Protein AF-0000000084353224 (afdb_homodimer)

pLDDT: mean 75.8, std 24.62, range [36.62, 98.88]

Foldseek 3Di:
DVCVPPDDALVRLQPDDDDDDDVDDDPVVVNVVSVVVNVVRVVVVVVVVVVVVVVVVVVVVVVVVVVVVVPPPPPVCCPVVVVVVVVVVVCVVVVVVVVVVVD/DVCVPPDDALVRLQPDDDDDDPPDDDPVVVNVVSVVVNVVRVVVVVVVVVVVVVVVVVVVVVVVVVVVVVPPPPPVCCPVVVVVVVVVVVCVVVVVVVVVVVD

Radius of gyration: 31.07 Å; Cα contacts (8 Å, |Δi|>4): 154; chains: 2; bounding box: 78×85×49 Å

Secondary structure (DSSP, 8-state):
-GGGG----HHHHHT--PPEETTEEPHHHHHHHHHHHHHHHHHHHHHHHHHHHHHHHHHHHHHHHHHHHHHS-TTSHHHHHHHHHHHHHHHHHHHHHHHHHH-/-GGGG----HHHHHT--PPEETTEE-HHHHHHHHHHHHHHHHHHHHHHHHHHHHHHHHHHHHHHHHHHHHHS-TTSHHHHHHHHHHHHHHHHHHHHHHHHHH-

Nearest PDB structures (foldseek):
  4ug3-assembly1_A  TM=9.778E-01  e=3.970E-05  Bacillus subtilis subsp. subtilis str. 168
  4ug3-assembly1_A  TM=9.782E-01  e=2.328E-05  Bacillus subtilis subsp. subtilis str. 168

Structure (mmCIF, N/CA/C/O backbone):
data_AF-0000000084353224-model_v1
#
loop_
_entity.id
_entity.type
_entity.pdbx_description
1 polymer 'Cell cycle protein GpsB'
#
loop_
_atom_site.group_PDB
_atom_site.id
_atom_site.type_symbol
_atom_site.label_atom_id
_atom_site.label_alt_id
_atom_site.label_comp_id
_atom_site.label_asym_id
_atom_site.label_entity_id
_atom_site.label_seq_id
_atom_site.pdbx_PDB_ins_code
_atom_site.Cartn_x
_atom_site.Cartn_y
_atom_site.Cartn_z
_atom_site.occupancy
_atom_site.B_iso_or_equiv
_atom_site.auth_seq_id
_atom_site.auth_comp_id
_atom_site.auth_asym_id
_atom_site.auth_atom_id
_atom_site.pdbx_PDB_model_num
ATOM 1 N N . MET A 1 1 ? -3.146 2.584 14.078 1 52.59 1 MET A N 1
ATOM 2 C CA . MET A 1 1 ? -3.936 1.355 14.023 1 52.59 1 MET A CA 1
ATOM 3 C C . MET A 1 1 ? -4.094 0.874 12.578 1 52.59 1 MET A C 1
ATOM 5 O O . MET A 1 1 ? -4.316 -0.314 12.344 1 52.59 1 MET A O 1
ATOM 9 N N . SER A 1 2 ? -3.982 1.725 11.555 1 68.12 2 SER A N 1
ATOM 10 C CA . SER A 1 2 ? -4.551 1.37 10.258 1 68.12 2 SER A CA 1
ATOM 11 C C . SER A 1 2 ? -3.635 0.419 9.492 1 68.12 2 SER A C 1
ATOM 13 O O . SER A 1 2 ? -4.105 -0.534 8.867 1 68.12 2 SER A O 1
ATOM 15 N N . LEU A 1 3 ? -2.352 0.382 9.891 1 84.69 3 LEU A N 1
ATOM 16 C CA . LEU A 1 3 ? -1.486 -0.482 9.102 1 84.69 3 LEU A CA 1
ATOM 17 C C . LEU A 1 3 ? -1.407 -1.879 9.703 1 84.69 3 LEU A C 1
ATOM 19 O O . LEU A 1 3 ? -0.701 -2.746 9.188 1 84.69 3 LEU A O 1
ATOM 23 N N . ASP A 1 4 ? -2.162 -2.064 10.727 1 86.31 4 ASP A N 1
ATOM 24 C CA . ASP A 1 4 ? -2.17 -3.365 11.391 1 86.31 4 ASP A CA 1
ATOM 25 C C . ASP A 1 4 ? -2.879 -4.414 10.539 1 86.31 4 ASP A C 1
ATOM 27 O O . ASP A 1 4 ? -2.727 -5.613 10.766 1 86.31 4 ASP A O 1
ATOM 31 N N . ARG A 1 5 ? -3.529 -3.982 9.523 1 92.38 5 ARG A N 1
ATOM 32 C CA . ARG A 1 5 ? -4.324 -4.879 8.695 1 92.38 5 ARG A CA 1
ATOM 33 C C . ARG A 1 5 ? -3.482 -5.477 7.57 1 92.38 5 ARG A C 1
ATOM 35 O O . ARG A 1 5 ? -3.906 -6.426 6.91 1 92.38 5 ARG A O 1
ATOM 42 N N . ILE A 1 6 ? -2.256 -4.918 7.441 1 96.81 6 ILE A N 1
ATOM 43 C CA . ILE A 1 6 ? -1.375 -5.426 6.395 1 96.81 6 ILE A CA 1
ATOM 44 C C . ILE A 1 6 ? -0.786 -6.766 6.82 1 96.81 6 ILE A C 1
ATOM 46 O O . ILE A 1 6 ? -0.216 -6.887 7.91 1 96.81 6 ILE A O 1
ATOM 50 N N . GLN A 1 7 ? -0.83 -7.766 5.902 1 97.75 7 GLN A N 1
ATOM 51 C CA . GLN A 1 7 ? -0.5 -9.133 6.293 1 97.75 7 GLN A CA 1
ATOM 52 C C . GLN A 1 7 ? 0.888 -9.531 5.797 1 97.75 7 GLN A C 1
ATOM 54 O O . GLN A 1 7 ? 1.555 -10.367 6.406 1 97.75 7 GLN A O 1
ATOM 59 N N . LEU A 1 8 ? 1.373 -9.008 4.727 1 98.31 8 LEU A N 1
ATOM 60 C CA . LEU A 1 8 ? 2.611 -9.445 4.094 1 98.31 8 LEU A CA 1
ATOM 61 C C . LEU A 1 8 ? 3.592 -8.289 3.949 1 98.31 8 LEU A C 1
ATOM 63 O O . LEU A 1 8 ? 3.182 -7.133 3.842 1 98.31 8 LEU A O 1
ATOM 67 N N . THR A 1 9 ? 4.898 -8.617 3.971 1 97.62 9 THR A N 1
ATOM 68 C CA . THR A 1 9 ? 5.973 -7.715 3.561 1 97.62 9 THR A CA 1
ATOM 69 C C . THR A 1 9 ? 6.547 -8.141 2.213 1 97.62 9 THR A C 1
ATOM 71 O O . THR A 1 9 ? 6.25 -9.234 1.723 1 97.62 9 THR A O 1
ATOM 74 N N . GLY A 1 10 ? 7.266 -7.16 1.581 1 98.06 10 GLY A N 1
ATOM 75 C CA . GLY A 1 10 ? 7.984 -7.551 0.377 1 98.06 10 GLY A CA 1
ATOM 76 C C . GLY A 1 10 ? 8.812 -8.805 0.557 1 98.06 10 GLY A C 1
ATOM 77 O O . GLY A 1 10 ? 8.883 -9.641 -0.346 1 98.06 10 GLY A O 1
ATOM 78 N N . LYS A 1 11 ? 9.414 -8.945 1.707 1 98 11 LYS A N 1
ATOM 79 C CA . LYS A 1 11 ? 10.234 -10.117 2.018 1 98 11 LYS A CA 1
ATOM 80 C C . LYS A 1 11 ? 9.383 -11.383 2.07 1 98 11 LYS A C 1
ATOM 82 O O . LYS A 1 11 ? 9.789 -12.43 1.568 1 98 11 LYS A O 1
ATOM 87 N N . ASP A 1 12 ? 8.172 -11.312 2.734 1 98.44 12 ASP A N 1
ATOM 88 C CA . ASP A 1 12 ? 7.238 -12.438 2.785 1 98.44 12 ASP A CA 1
ATOM 89 C C . ASP A 1 12 ? 6.895 -12.93 1.38 1 98.44 12 ASP A C 1
ATOM 91 O O . ASP A 1 12 ? 6.859 -14.133 1.13 1 98.44 12 ASP A O 1
ATOM 95 N N . ILE A 1 13 ? 6.648 -11.953 0.47 1 98.81 13 ILE A N 1
ATOM 96 C CA . ILE A 1 13 ? 6.223 -12.281 -0.888 1 98.81 13 ILE A CA 1
ATOM 97 C C . ILE A 1 13 ? 7.379 -12.914 -1.655 1 98.81 13 ILE A C 1
ATOM 99 O O . ILE A 1 13 ? 7.195 -13.914 -2.352 1 98.81 13 ILE A O 1
ATOM 103 N N . LEU A 1 14 ? 8.594 -12.414 -1.456 1 98.12 14 LEU A N 1
ATOM 104 C CA . LEU A 1 14 ? 9.805 -12.906 -2.113 1 98.12 14 LEU A CA 1
ATOM 105 C C . LEU A 1 14 ? 10.109 -14.336 -1.688 1 98.12 14 LEU A C 1
ATOM 107 O O . LEU A 1 14 ? 10.547 -15.148 -2.506 1 98.12 14 LEU A O 1
ATOM 111 N N . GLU A 1 15 ? 9.812 -14.656 -0.478 1 98.25 15 GLU A N 1
ATOM 112 C CA . GLU A 1 15 ? 10.242 -15.93 0.103 1 98.25 15 GLU A CA 1
ATOM 113 C C . GLU A 1 15 ? 9.125 -16.969 0.042 1 98.25 15 GLU A C 1
ATOM 115 O O . GLU A 1 15 ? 9.305 -18.094 0.494 1 98.25 15 GLU A O 1
ATOM 120 N N . LYS A 1 16 ? 8.031 -16.578 -0.489 1 98.62 16 LYS A N 1
ATOM 121 C CA . LYS A 1 16 ? 6.918 -17.516 -0.582 1 98.62 16 LYS A CA 1
ATOM 122 C C . LYS A 1 16 ? 7.285 -18.703 -1.465 1 98.62 16 LYS A C 1
ATOM 124 O O . LYS A 1 16 ? 7.789 -18.531 -2.574 1 98.62 16 LYS A O 1
ATOM 129 N N . ASN A 1 17 ? 7.062 -19.906 -0.881 1 98.12 17 ASN A N 1
ATOM 130 C CA . ASN A 1 17 ? 7.262 -21.141 -1.62 1 98.12 17 ASN A CA 1
ATOM 131 C C . ASN A 1 17 ? 5.934 -21.828 -1.927 1 98.12 17 ASN A C 1
ATOM 133 O O . ASN A 1 17 ? 5.195 -22.203 -1.012 1 98.12 17 ASN A O 1
ATOM 137 N N . PHE A 1 18 ? 5.719 -22.047 -3.234 1 98.69 18 PHE A N 1
ATOM 138 C CA . PHE A 1 18 ? 4.488 -22.703 -3.65 1 98.69 18 PHE A CA 1
ATOM 139 C C . PHE A 1 18 ? 4.758 -24.172 -4.008 1 98.69 18 PHE A C 1
ATOM 141 O O . PHE A 1 18 ? 5.785 -24.484 -4.609 1 98.69 18 PHE A O 1
ATOM 148 N N . LYS A 1 19 ? 3.83 -25.047 -3.66 1 98.25 19 LYS A N 1
ATOM 149 C CA . LYS A 1 19 ? 3.879 -26.422 -4.141 1 98.25 19 LYS A CA 1
ATOM 150 C C . LYS A 1 19 ? 3.693 -26.484 -5.652 1 98.25 19 LYS A C 1
ATOM 152 O O . LYS A 1 19 ? 3.016 -25.625 -6.238 1 98.25 19 LYS A O 1
ATOM 157 N N . THR A 1 20 ? 4.336 -27.5 -6.219 1 98.06 20 THR A N 1
ATOM 158 C CA . THR A 1 20 ? 4.133 -27.703 -7.648 1 98.06 20 THR A CA 1
ATOM 159 C C . THR A 1 20 ? 2.947 -28.641 -7.891 1 98.06 20 THR A C 1
ATOM 161 O O . THR A 1 20 ? 2.539 -29.391 -6.992 1 98.06 20 THR A O 1
ATOM 164 N N . ALA A 1 21 ? 2.254 -28.453 -9.016 1 96.88 21 ALA A N 1
ATOM 165 C CA . ALA A 1 21 ? 1.108 -29.281 -9.391 1 96.88 21 ALA A CA 1
ATOM 166 C C . ALA A 1 21 ? 1.12 -29.594 -10.891 1 96.88 21 ALA A C 1
ATOM 168 O O . ALA A 1 21 ? 1.759 -28.875 -11.672 1 96.88 21 ALA A O 1
ATOM 169 N N . MET A 1 22 ? 0.364 -30.75 -11.25 1 94.38 22 MET A N 1
ATOM 170 C CA . MET A 1 22 ? 0.104 -31.016 -12.656 1 94.38 22 MET A CA 1
ATOM 171 C C . MET A 1 22 ? -0.785 -29.938 -13.266 1 94.38 22 MET A C 1
ATOM 173 O O . MET A 1 22 ? -1.815 -29.578 -12.695 1 94.38 22 MET A O 1
ATOM 177 N N . ARG A 1 23 ? -0.338 -29.188 -14.164 1 96.31 23 ARG A N 1
ATOM 178 C CA . ARG A 1 23 ? -1.053 -28.109 -14.836 1 96.31 23 ARG A CA 1
ATOM 179 C C . ARG A 1 23 ? -1.144 -26.875 -13.945 1 96.31 23 ARG A C 1
ATOM 181 O O . ARG A 1 23 ? -2.191 -26.234 -13.875 1 96.31 23 ARG A O 1
ATOM 188 N N . GLY A 1 24 ? -0.071 -26.578 -13.266 1 98.38 24 GLY A N 1
ATOM 189 C CA . GLY A 1 24 ? 0 -25.391 -12.438 1 98.38 24 GLY A CA 1
ATOM 190 C C . GLY A 1 24 ? 0.32 -24.125 -13.227 1 98.38 24 GLY A C 1
ATOM 191 O O . GLY A 1 24 ? 0.506 -24.188 -14.445 1 98.38 24 GLY A O 1
ATOM 192 N N . TYR A 1 25 ? 0.246 -23.062 -12.5 1 98.75 25 TYR A N 1
ATOM 193 C CA . TYR A 1 25 ? 0.593 -21.797 -13.141 1 98.75 25 TYR A CA 1
ATOM 194 C C . TYR A 1 25 ? 2.078 -21.734 -13.477 1 98.75 25 TYR A C 1
ATOM 196 O O . TYR A 1 25 ? 2.916 -22.172 -12.688 1 98.75 25 TYR A O 1
ATOM 204 N N . ASN A 1 26 ? 2.393 -21.266 -14.656 1 98.62 26 ASN A N 1
ATOM 205 C CA . ASN A 1 26 ? 3.783 -21.078 -15.047 1 98.62 26 ASN A CA 1
ATOM 206 C C . ASN A 1 26 ? 4.57 -20.312 -13.977 1 98.62 26 ASN A C 1
ATOM 208 O O . ASN A 1 26 ? 4.234 -19.188 -13.648 1 98.62 26 ASN A O 1
ATOM 212 N N . GLN A 1 27 ? 5.613 -20.922 -13.5 1 98.31 27 GLN A N 1
ATOM 213 C CA . GLN A 1 27 ? 6.359 -20.375 -12.367 1 98.31 27 GLN A CA 1
ATOM 214 C C . GLN A 1 27 ? 6.977 -19.016 -12.719 1 98.31 27 GLN A C 1
ATOM 216 O O . GLN A 1 27 ? 6.938 -18.094 -11.906 1 98.31 27 GLN A O 1
ATOM 221 N N . GLU A 1 28 ? 7.492 -18.938 -13.875 1 98.25 28 GLU A N 1
ATOM 222 C CA . GLU A 1 28 ? 8.141 -17.688 -14.281 1 98.25 28 GLU A CA 1
ATOM 223 C C . GLU A 1 28 ? 7.133 -16.547 -14.352 1 98.25 28 GLU A C 1
ATOM 225 O O . GLU A 1 28 ? 7.418 -15.438 -13.883 1 98.25 28 GLU A O 1
ATOM 230 N N . GLU A 1 29 ? 5.969 -16.828 -14.812 1 98.69 29 GLU A N 1
ATOM 231 C CA . GLU A 1 29 ? 4.938 -15.797 -14.922 1 98.69 29 GLU A CA 1
ATOM 232 C C . GLU A 1 29 ? 4.453 -15.352 -13.547 1 98.69 29 GLU A C 1
ATOM 234 O O . GLU A 1 29 ? 4.27 -14.156 -13.305 1 98.69 29 GLU A O 1
ATOM 239 N N . VAL A 1 30 ? 4.273 -16.281 -12.695 1 98.81 30 VAL A N 1
ATOM 240 C CA . VAL A 1 30 ? 3.822 -15.953 -11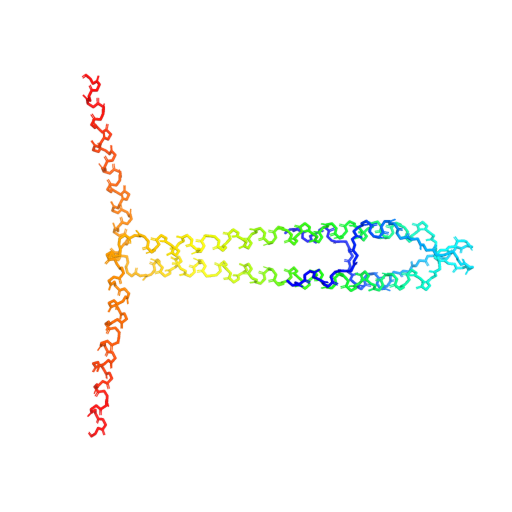.352 1 98.81 30 VAL A CA 1
ATOM 241 C C . VAL A 1 30 ? 4.891 -15.133 -10.633 1 98.81 30 VAL A C 1
ATOM 243 O O . VAL A 1 30 ? 4.594 -14.094 -10.039 1 98.81 30 VAL A O 1
ATOM 246 N N . ASP A 1 31 ? 6.156 -15.539 -10.758 1 98.56 31 ASP A N 1
ATOM 247 C CA . ASP A 1 31 ? 7.25 -14.852 -10.086 1 98.56 31 ASP A CA 1
ATOM 248 C C . ASP A 1 31 ? 7.402 -13.422 -10.602 1 98.56 31 ASP A C 1
ATOM 250 O O . ASP A 1 31 ? 7.613 -12.492 -9.82 1 98.56 31 ASP A O 1
ATOM 254 N N . GLU A 1 32 ? 7.262 -13.289 -11.883 1 98.69 32 GLU A N 1
ATOM 255 C CA . GLU A 1 32 ? 7.355 -11.953 -12.469 1 98.69 32 GLU A CA 1
ATOM 256 C C . GLU A 1 32 ? 6.227 -11.055 -11.969 1 98.69 32 GLU A C 1
ATOM 258 O O . GLU A 1 32 ? 6.441 -9.875 -11.695 1 98.69 32 GLU A O 1
ATOM 263 N N . PHE A 1 33 ? 5.055 -11.656 -11.898 1 98.88 33 PHE A N 1
ATOM 264 C CA . PHE A 1 33 ? 3.896 -10.914 -11.422 1 98.88 33 PHE A CA 1
ATOM 265 C C . PHE A 1 33 ? 4.07 -10.516 -9.961 1 98.88 33 PHE A C 1
ATOM 267 O O . PHE A 1 33 ? 3.762 -9.391 -9.57 1 98.88 33 PHE A O 1
ATOM 274 N N . LEU A 1 34 ? 4.645 -11.367 -9.141 1 98.81 34 LEU A N 1
ATOM 275 C CA . LEU A 1 34 ? 4.898 -11.102 -7.73 1 98.81 34 LEU A CA 1
ATOM 276 C C . LEU A 1 34 ? 5.965 -10.031 -7.566 1 98.81 34 LEU A C 1
ATOM 278 O O . LEU A 1 34 ? 5.914 -9.234 -6.621 1 98.81 34 LEU A O 1
ATOM 282 N N . ASP A 1 35 ? 6.891 -9.945 -8.484 1 98.75 35 ASP A N 1
ATOM 283 C CA . ASP A 1 35 ? 7.898 -8.891 -8.445 1 98.75 35 ASP A CA 1
ATOM 284 C C . ASP A 1 35 ? 7.254 -7.512 -8.57 1 98.75 35 ASP A C 1
ATOM 286 O O . ASP A 1 35 ? 7.66 -6.562 -7.898 1 98.75 35 ASP A O 1
ATOM 290 N N . VAL A 1 36 ? 6.301 -7.445 -9.414 1 98.75 36 VAL A N 1
ATOM 291 C CA . VAL A 1 36 ? 5.582 -6.188 -9.586 1 98.75 36 VAL A CA 1
ATOM 292 C C . VAL A 1 36 ? 4.844 -5.832 -8.297 1 98.75 36 VAL A C 1
ATOM 294 O O . VAL A 1 36 ? 4.84 -4.676 -7.875 1 98.75 36 VAL A O 1
ATOM 297 N N . ILE A 1 37 ? 4.281 -6.801 -7.727 1 98.81 37 ILE A N 1
ATOM 298 C CA . ILE A 1 37 ? 3.553 -6.621 -6.473 1 98.81 37 ILE A CA 1
ATOM 299 C C . ILE A 1 37 ? 4.504 -6.129 -5.387 1 98.81 37 ILE A C 1
ATOM 301 O O . ILE A 1 37 ? 4.168 -5.223 -4.621 1 98.81 37 ILE A O 1
ATOM 305 N N . ILE A 1 38 ? 5.684 -6.68 -5.293 1 98.81 38 ILE A N 1
ATOM 306 C CA . ILE A 1 38 ? 6.684 -6.258 -4.32 1 98.81 38 ILE A CA 1
ATOM 307 C C . ILE A 1 38 ? 7.023 -4.785 -4.535 1 98.81 38 ILE A C 1
ATOM 309 O O . ILE A 1 38 ? 7.137 -4.02 -3.574 1 98.81 38 ILE A O 1
ATOM 313 N N . GLN A 1 39 ? 7.172 -4.395 -5.766 1 98.38 39 GLN A N 1
ATOM 314 C CA . GLN A 1 39 ? 7.441 -2.996 -6.078 1 98.38 39 GLN A CA 1
ATOM 315 C C . GLN A 1 39 ? 6.297 -2.1 -5.617 1 98.38 39 GLN A C 1
ATOM 317 O O . GLN A 1 39 ? 6.531 -1.016 -5.078 1 98.38 39 GLN A O 1
ATOM 322 N N . ASP A 1 40 ? 5.129 -2.572 -5.852 1 98.5 40 ASP A N 1
ATOM 323 C CA . ASP A 1 40 ? 3.971 -1.801 -5.41 1 98.5 40 ASP A CA 1
ATOM 324 C C . ASP A 1 40 ? 3.941 -1.673 -3.889 1 98.5 40 ASP A C 1
ATOM 326 O O . ASP A 1 40 ? 3.625 -0.607 -3.355 1 98.5 40 ASP A O 1
ATOM 330 N N . TYR A 1 41 ? 4.246 -2.715 -3.182 1 98.12 41 TYR A N 1
ATOM 331 C CA . TYR A 1 41 ? 4.305 -2.662 -1.725 1 98.12 41 TYR A CA 1
ATOM 332 C C . TYR A 1 41 ? 5.289 -1.598 -1.256 1 98.12 41 TYR A C 1
ATOM 334 O O . TYR A 1 41 ? 4.992 -0.834 -0.333 1 98.12 41 TYR A O 1
ATOM 342 N N . GLU A 1 42 ? 6.398 -1.535 -1.89 1 97.12 42 GLU A N 1
ATOM 343 C CA . GLU A 1 42 ? 7.402 -0.529 -1.557 1 97.12 42 GLU A CA 1
ATOM 344 C C . GLU A 1 42 ? 6.879 0.88 -1.816 1 97.12 42 GLU A C 1
ATOM 346 O O . GLU A 1 42 ? 7.082 1.784 -1.004 1 97.12 42 GLU A O 1
ATOM 351 N N . ALA A 1 43 ? 6.254 1.005 -2.934 1 97.69 43 ALA A N 1
ATOM 352 C CA . ALA A 1 43 ? 5.691 2.301 -3.299 1 97.69 43 ALA A CA 1
ATOM 353 C C . ALA A 1 43 ? 4.633 2.742 -2.291 1 97.69 43 ALA A C 1
ATOM 355 O O . ALA A 1 43 ? 4.594 3.908 -1.894 1 97.69 43 ALA A O 1
ATOM 356 N N . TYR A 1 44 ? 3.775 1.807 -1.907 1 97.12 44 TYR A N 1
ATOM 357 C CA . TYR A 1 44 ? 2.766 2.107 -0.897 1 97.12 44 TYR A CA 1
ATOM 358 C C . TYR A 1 44 ? 3.416 2.551 0.408 1 97.12 44 TYR A C 1
ATOM 360 O O . TYR A 1 44 ? 2.998 3.541 1.013 1 97.12 44 TYR A O 1
ATOM 368 N N . GLN A 1 45 ? 4.43 1.848 0.849 1 96 45 GLN A N 1
ATOM 369 C CA . GLN A 1 45 ? 5.109 2.145 2.105 1 96 45 GLN A CA 1
ATOM 370 C C . GLN A 1 45 ? 5.762 3.521 2.066 1 96 45 GLN A C 1
ATOM 372 O O . GLN A 1 45 ? 5.684 4.281 3.033 1 96 45 GLN A O 1
ATOM 377 N N . GLN A 1 46 ? 6.348 3.805 0.971 1 96.38 46 GLN A N 1
ATOM 378 C CA . GLN A 1 46 ? 6.984 5.105 0.809 1 96.38 46 GLN A CA 1
ATOM 379 C C . GLN A 1 46 ? 5.957 6.234 0.872 1 96.38 46 GLN A C 1
ATOM 381 O O . GLN A 1 46 ? 6.191 7.262 1.508 1 96.38 46 GLN A O 1
ATOM 386 N N . GLU A 1 47 ? 4.844 5.988 0.198 1 96.5 47 GLU A N 1
ATOM 387 C CA . GLU A 1 47 ? 3.793 7 0.192 1 96.5 47 GLU A CA 1
ATOM 388 C C . GLU A 1 47 ? 3.213 7.203 1.589 1 96.5 47 GLU A C 1
ATOM 390 O O . GLU A 1 47 ? 2.967 8.336 2.008 1 96.5 47 GLU A O 1
ATOM 395 N N . ILE A 1 48 ? 3.01 6.145 2.266 1 96.31 48 ILE A N 1
ATOM 396 C CA . ILE A 1 48 ? 2.479 6.207 3.623 1 96.31 48 ILE A CA 1
ATOM 397 C C . ILE A 1 48 ? 3.455 6.961 4.523 1 96.31 48 ILE A C 1
ATOM 399 O O . ILE A 1 48 ? 3.049 7.828 5.301 1 96.31 48 ILE A O 1
ATOM 403 N N . GLU A 1 49 ? 4.746 6.645 4.363 1 96.06 49 GLU A N 1
ATOM 404 C CA . GLU A 1 49 ? 5.762 7.336 5.156 1 96.06 49 GLU A CA 1
ATOM 405 C C . GLU A 1 49 ? 5.793 8.828 4.836 1 96.06 49 GLU A C 1
ATOM 407 O O . GLU A 1 49 ? 5.906 9.656 5.738 1 96.06 49 GLU A O 1
ATOM 412 N N . ARG A 1 50 ? 5.727 9.164 3.629 1 96.75 50 ARG A N 1
ATOM 413 C CA . ARG A 1 50 ? 5.703 10.555 3.195 1 96.75 50 ARG A CA 1
ATOM 414 C C . ARG A 1 50 ? 4.527 11.305 3.814 1 96.75 50 ARG A C 1
ATOM 416 O O . ARG A 1 50 ? 4.703 12.391 4.367 1 96.75 50 ARG A O 1
ATOM 423 N N . LEU A 1 51 ? 3.35 10.742 3.764 1 95.81 51 LEU A N 1
ATOM 424 C CA . LEU A 1 51 ? 2.137 11.359 4.281 1 95.81 51 LEU A CA 1
ATOM 425 C C . LEU A 1 51 ? 2.199 11.5 5.797 1 95.81 51 LEU A C 1
ATOM 427 O O . LEU A 1 51 ? 1.738 12.492 6.355 1 95.81 51 LEU A O 1
ATOM 431 N N . ARG A 1 52 ? 2.789 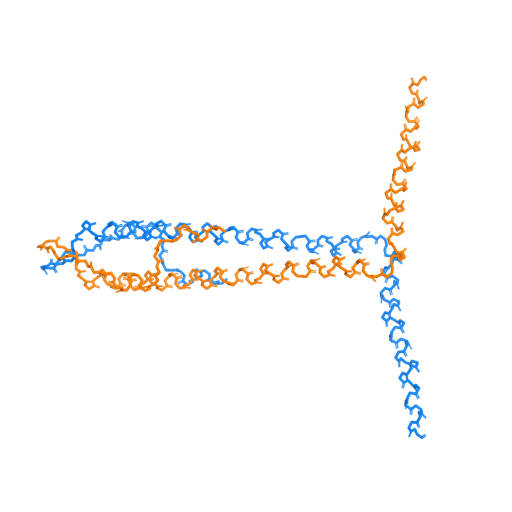10.508 6.461 1 96 52 ARG A N 1
ATOM 432 C CA . ARG A 1 52 ? 2.953 10.547 7.91 1 96 52 ARG A CA 1
ATOM 433 C C . ARG A 1 52 ? 3.896 11.672 8.32 1 96 52 ARG A C 1
ATOM 435 O O . ARG A 1 52 ? 3.629 12.398 9.281 1 96 52 ARG A O 1
ATOM 442 N N . GLN A 1 53 ? 4.98 11.82 7.602 1 96.44 53 GLN A N 1
ATOM 443 C CA . GLN A 1 53 ? 5.934 12.891 7.867 1 96.44 53 GLN A CA 1
ATOM 444 C C . GLN A 1 53 ? 5.289 14.258 7.664 1 96.44 53 GLN A C 1
ATOM 446 O O . GLN A 1 53 ? 5.492 15.172 8.469 1 96.44 53 GLN A O 1
ATOM 451 N N . GLU A 1 54 ? 4.566 14.359 6.617 1 95.06 54 GLU A N 1
ATOM 452 C CA . GLU A 1 54 ? 3.857 15.602 6.34 1 95.06 54 GLU A CA 1
ATOM 453 C C . GLU A 1 54 ? 2.85 15.922 7.438 1 95.06 54 GLU A C 1
ATOM 455 O O . GLU A 1 54 ? 2.742 17.078 7.875 1 95.06 54 GLU A O 1
ATOM 460 N N . ASN A 1 55 ? 2.111 14.914 7.84 1 94.44 55 ASN A N 1
ATOM 461 C CA . ASN A 1 55 ? 1.154 15.062 8.93 1 94.44 55 ASN A CA 1
ATOM 462 C C . ASN A 1 55 ? 1.837 15.516 10.219 1 94.44 55 ASN A C 1
ATOM 464 O O . ASN A 1 55 ? 1.332 16.406 10.914 1 94.44 55 ASN A O 1
ATOM 468 N N . ASP A 1 56 ? 2.967 14.914 10.477 1 94.12 56 ASP A N 1
ATOM 469 C CA . ASP A 1 56 ? 3.723 15.273 11.672 1 94.12 56 ASP A CA 1
ATOM 470 C C . ASP A 1 56 ? 4.215 16.719 11.602 1 94.12 56 ASP A C 1
ATOM 472 O O . ASP A 1 56 ? 4.164 17.453 12.586 1 94.12 56 ASP A O 1
ATOM 476 N N . ARG A 1 57 ? 4.703 17.094 10.492 1 93.44 57 ARG A N 1
ATOM 477 C CA . ARG A 1 57 ? 5.172 18.453 10.266 1 93.44 57 ARG A CA 1
ATOM 478 C C . ARG A 1 57 ? 4.047 19.469 10.469 1 93.44 57 ARG A C 1
ATOM 480 O O . ARG A 1 57 ? 4.23 20.469 11.156 1 93.44 57 ARG A O 1
ATOM 487 N N . LEU A 1 58 ? 2.881 19.188 10.008 1 90.38 58 LEU A N 1
ATOM 488 C CA . LEU A 1 58 ? 1.726 20.078 10.102 1 90.38 58 LEU A CA 1
ATOM 489 C C . LEU A 1 58 ? 1.234 20.188 11.539 1 90.38 58 LEU A C 1
ATOM 491 O O . LEU A 1 58 ? 0.825 21.25 11.984 1 90.38 58 LEU A O 1
ATOM 495 N N . LYS A 1 59 ? 1.3 19.125 12.211 1 90 59 LYS A N 1
ATOM 496 C CA . LYS A 1 59 ? 0.89 19.109 13.617 1 90 59 LYS A CA 1
ATOM 497 C C . LYS A 1 59 ? 1.829 19.953 14.477 1 90 59 LYS A C 1
ATOM 499 O O . LYS A 1 59 ? 1.382 20.672 15.367 1 90 59 LYS A O 1
ATOM 504 N N . ARG A 1 60 ? 3.098 19.906 14.188 1 88.12 60 ARG A N 1
ATOM 505 C CA . ARG A 1 60 ? 4.094 20.672 14.914 1 88.12 60 ARG A CA 1
ATOM 506 C C . ARG A 1 60 ? 3.943 22.172 14.633 1 88.12 60 ARG A C 1
ATOM 508 O O . ARG A 1 60 ? 4.105 23 15.531 1 88.12 60 ARG A O 1
ATOM 515 N N . GLN A 1 61 ? 3.637 22.5 13.531 1 81.56 61 GLN A N 1
ATOM 516 C CA . GLN A 1 61 ? 3.426 23.906 13.148 1 81.56 61 GLN A CA 1
ATOM 517 C C . GLN A 1 61 ? 2.199 24.484 13.844 1 81.56 61 GLN A C 1
ATOM 519 O O . GLN A 1 61 ? 2.215 25.641 14.273 1 81.56 61 GLN A O 1
ATOM 524 N N . SER A 1 62 ? 1.232 23.703 13.93 1 75.75 62 SER A N 1
ATOM 525 C CA . SER A 1 62 ? 0.008 24.141 14.594 1 75.75 62 SER A CA 1
ATOM 526 C C . SER A 1 62 ? 0.227 24.328 16.094 1 75.75 62 SER A C 1
ATOM 528 O O . SER A 1 62 ? -0.302 25.266 16.688 1 75.75 62 SER A O 1
ATOM 530 N N . ASP A 1 63 ? 1.044 23.453 16.609 1 74 63 ASP A N 1
ATOM 531 C CA . ASP A 1 63 ? 1.341 23.531 18.031 1 74 63 ASP A CA 1
ATOM 532 C C . ASP A 1 63 ? 2.213 24.734 18.344 1 74 63 ASP A C 1
ATOM 534 O O . ASP A 1 63 ? 2.031 25.391 19.391 1 74 63 ASP A O 1
ATOM 538 N N . GLN A 1 64 ? 3.164 25 17.516 1 66.81 64 GLN A N 1
ATOM 539 C CA . GLN A 1 64 ? 4.039 26.156 17.703 1 66.81 64 GLN A CA 1
ATOM 540 C C . GLN A 1 64 ? 3.254 27.469 17.609 1 66.81 64 GLN A C 1
ATOM 542 O O . GLN A 1 64 ? 3.516 28.406 18.359 1 66.81 64 GLN A O 1
ATOM 547 N N . THR A 1 65 ? 2.354 27.484 16.797 1 59.62 65 THR A N 1
ATOM 548 C CA . THR A 1 65 ? 1.519 28.672 16.703 1 59.62 65 THR A CA 1
ATOM 549 C C . THR A 1 65 ? 0.628 28.828 17.922 1 59.62 65 THR A C 1
ATOM 551 O O . THR A 1 65 ? 0.448 29.922 18.438 1 59.62 65 THR A O 1
ATOM 554 N N . ARG A 1 66 ? 0.296 27.719 18.375 1 58.53 66 ARG A N 1
ATOM 555 C CA . ARG A 1 66 ? -0.513 27.734 19.578 1 58.53 66 ARG A CA 1
ATOM 556 C C . ARG A 1 66 ? 0.322 28.141 20.797 1 58.53 66 ARG A C 1
ATOM 558 O O . ARG A 1 66 ? -0.147 28.891 21.656 1 58.53 66 ARG A O 1
ATOM 565 N N . THR A 1 67 ? 1.588 27.609 20.875 1 56.12 67 THR A N 1
ATOM 566 C CA . THR A 1 67 ? 2.455 27.953 21.984 1 56.12 67 THR A CA 1
ATOM 567 C C . THR A 1 67 ? 2.947 29.391 21.859 1 56.12 67 THR A C 1
ATOM 569 O O . THR A 1 67 ? 3.078 30.094 22.875 1 56.12 67 THR A O 1
ATOM 572 N N . ARG A 1 68 ? 3.322 29.844 20.656 1 54.34 68 ARG A N 1
ATOM 573 C CA . ARG A 1 68 ? 3.729 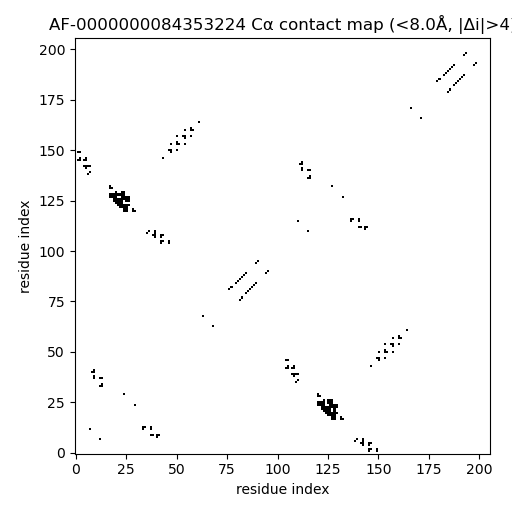31.234 20.469 1 54.34 68 ARG A CA 1
ATOM 574 C C . ARG A 1 68 ? 2.582 32.188 20.797 1 54.34 68 ARG A C 1
ATOM 576 O O . ARG A 1 68 ? 2.803 33.281 21.344 1 54.34 68 ARG A O 1
ATOM 583 N N . THR A 1 69 ? 1.538 31.719 20.375 1 50.28 69 THR A N 1
ATOM 584 C CA . THR A 1 69 ? 0.405 32.531 20.781 1 50.28 69 THR A CA 1
ATOM 585 C C . THR A 1 69 ? 0.194 32.469 22.281 1 50.28 69 THR A C 1
ATOM 587 O O . THR A 1 69 ? -0.259 33.438 22.891 1 50.28 69 THR A O 1
ATOM 590 N N . ALA A 1 70 ? 0.768 31.422 22.828 1 46.5 70 ALA A N 1
ATOM 591 C CA . ALA A 1 70 ? 0.619 31.312 24.281 1 46.5 70 ALA A CA 1
ATOM 592 C C . ALA A 1 70 ? 1.728 32.062 25.016 1 46.5 70 ALA A C 1
ATOM 594 O O . ALA A 1 70 ? 1.519 32.594 26.109 1 46.5 70 ALA A O 1
ATOM 595 N N . THR A 1 71 ? 3.004 32.125 24.562 1 44.97 71 THR A N 1
ATOM 596 C CA . THR A 1 71 ? 4.094 32.812 25.234 1 44.97 71 THR A CA 1
ATOM 597 C C . THR A 1 71 ? 4.184 34.25 24.781 1 44.97 71 THR A C 1
ATOM 599 O O . THR A 1 71 ? 5.109 34.969 25.156 1 44.97 71 THR A O 1
ATOM 602 N N . ALA A 1 72 ? 3.604 34.75 23.688 1 43.16 72 ALA A N 1
ATOM 603 C CA . ALA A 1 72 ? 3.508 36.188 23.578 1 43.16 72 ALA A CA 1
ATOM 604 C C . ALA A 1 72 ? 2.969 36.812 24.859 1 43.16 72 ALA A C 1
ATOM 606 O O . ALA A 1 72 ? 2.062 36.281 25.484 1 43.16 72 ALA A O 1
ATOM 607 N N . PRO A 1 73 ? 3.768 37.531 25.625 1 39.12 73 PRO A N 1
ATOM 608 C CA . PRO A 1 73 ? 3.109 38.156 26.781 1 39.12 73 PRO A CA 1
ATOM 609 C C . PRO A 1 73 ? 1.64 38.469 26.531 1 39.12 73 PRO A C 1
ATOM 611 O O . PRO A 1 73 ? 1.283 38.906 25.438 1 39.12 73 PRO A O 1
ATOM 614 N N . SER A 1 74 ? 0.738 37.719 27.016 1 39.84 74 SER A N 1
ATOM 615 C CA . SER A 1 74 ? -0.713 37.875 26.969 1 39.84 74 SER A CA 1
ATOM 616 C C . SER A 1 74 ? -1.13 39.344 27 1 39.84 74 SER A C 1
ATOM 618 O O . SER A 1 74 ? -1.377 39.906 28.078 1 39.84 74 SER A O 1
ATOM 620 N N . ASN A 1 75 ? -0.334 40.156 26.594 1 36.72 75 ASN A N 1
ATOM 621 C CA . ASN A 1 75 ? -1.161 41.375 26.656 1 36.72 75 ASN A CA 1
ATOM 622 C C . ASN A 1 75 ? -2.482 41.156 25.922 1 36.72 75 ASN A C 1
ATOM 624 O O . ASN A 1 75 ? -3.445 41.906 26.156 1 36.72 75 ASN A O 1
ATOM 628 N N . HIS A 1 76 ? -2.434 40.438 24.828 1 39.03 76 HIS A N 1
ATOM 629 C CA . HIS A 1 76 ? -3.695 40.219 24.125 1 39.03 76 HIS A CA 1
ATOM 630 C C . HIS A 1 76 ? -4.426 39 24.656 1 39.03 76 HIS A C 1
ATOM 632 O O . HIS A 1 76 ? -5.441 38.562 24.078 1 39.03 76 HIS A O 1
ATOM 638 N N . GLN A 1 77 ? -3.932 38.094 25.438 1 40.41 77 GLN A N 1
ATOM 639 C CA . GLN A 1 77 ? -4.82 37.188 26.141 1 40.41 77 GLN A CA 1
ATOM 640 C C . GLN A 1 77 ? -6.062 37.906 26.656 1 40.41 77 GLN A C 1
ATOM 642 O O . GLN A 1 77 ? -7.023 37.25 27.094 1 40.41 77 GLN A O 1
ATOM 647 N N . VAL A 1 78 ? -5.914 39.188 26.953 1 41.44 78 VAL A N 1
ATOM 648 C CA . VAL A 1 78 ? -6.887 40.188 27.359 1 41.44 78 VAL A CA 1
ATOM 649 C C . VAL A 1 78 ? -8.023 40.25 26.344 1 41.44 78 VAL A C 1
ATOM 651 O O . VAL A 1 78 ? -9.188 40.438 26.703 1 41.44 78 VAL A O 1
ATOM 654 N N . ASN A 1 79 ? -7.625 40.094 25.078 1 43.66 79 ASN A N 1
ATOM 655 C CA . ASN A 1 79 ? -8.719 40.438 24.188 1 43.66 79 ASN A CA 1
ATOM 656 C C . ASN A 1 79 ? -9.695 39.281 24.016 1 43.66 79 ASN A C 1
ATOM 658 O O . ASN A 1 79 ? -10.906 39.5 23.969 1 43.66 79 ASN A O 1
ATOM 662 N N . TYR A 1 80 ? -9.18 38.156 23.797 1 45.34 80 TYR A N 1
ATOM 663 C CA . TYR A 1 80 ? -10.18 37.125 23.547 1 45.34 80 TYR A CA 1
ATOM 664 C C . TYR A 1 80 ? -10.906 36.75 24.828 1 45.34 80 TYR A C 1
ATOM 666 O O . TYR A 1 80 ? -12.117 36.531 24.828 1 45.34 80 TYR A O 1
ATOM 674 N N . ASP A 1 81 ? -10.281 36.562 25.938 1 43.12 81 ASP A N 1
ATOM 675 C CA . ASP A 1 81 ? -10.961 36.406 27.219 1 43.12 81 ASP A CA 1
ATOM 676 C C . ASP A 1 81 ? -11.781 37.625 27.562 1 43.12 81 ASP A C 1
ATOM 678 O O . ASP A 1 81 ? -12.875 37.531 28.125 1 43.12 81 ASP A O 1
ATOM 682 N N . ILE A 1 82 ? -11.258 38.75 27.188 1 44.75 82 ILE A N 1
ATOM 683 C CA . ILE A 1 82 ? -12.016 39.969 27.312 1 44.75 82 ILE A CA 1
ATOM 684 C C . ILE A 1 82 ? -13.188 39.969 26.328 1 44.75 82 ILE A C 1
ATOM 686 O O . ILE A 1 82 ? -14.305 40.344 26.672 1 44.75 82 ILE A O 1
ATOM 690 N N . LEU A 1 83 ? -12.898 39.438 25.172 1 47.78 83 LEU A N 1
ATOM 691 C CA . LEU A 1 83 ? -13.992 39.344 24.219 1 47.78 83 LEU A CA 1
ATOM 692 C C . LEU A 1 83 ? -15.008 38.281 24.641 1 47.78 83 LEU A C 1
ATOM 694 O O . LEU A 1 83 ? -16.219 38.5 24.531 1 47.78 83 LEU A O 1
ATOM 698 N N . LYS A 1 84 ? -14.547 37.188 25.062 1 49 84 LYS A N 1
ATOM 699 C CA . LYS A 1 84 ? -15.484 36.219 25.609 1 49 84 LYS A CA 1
ATOM 700 C C . LYS A 1 84 ? -16.156 36.719 26.875 1 49 84 LYS A C 1
ATOM 702 O O . LYS A 1 84 ? -17.344 36.531 27.094 1 49 84 LYS A O 1
ATOM 707 N N . ARG A 1 85 ? -15.297 37.406 27.641 1 45.84 85 ARG A N 1
ATOM 708 C CA . ARG A 1 85 ? -15.883 38.062 28.797 1 45.84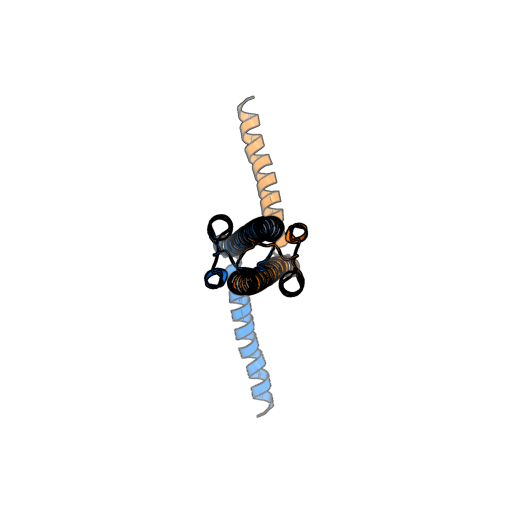 85 ARG A CA 1
ATOM 709 C C . ARG A 1 85 ? -16.781 39.219 28.359 1 45.84 85 ARG A C 1
ATOM 711 O O . ARG A 1 85 ? -17.875 39.406 28.922 1 45.84 85 ARG A O 1
ATOM 718 N N . VAL A 1 86 ? -16.406 39.844 27.344 1 45.25 86 VAL A N 1
ATOM 719 C CA . VAL A 1 86 ? -17.266 40.906 26.797 1 45.25 86 VAL A CA 1
ATOM 720 C C . VAL A 1 86 ? -18.484 40.281 26.125 1 45.25 86 VAL A C 1
ATOM 722 O O . VAL A 1 86 ? -19.609 40.781 26.281 1 45.25 86 VAL A O 1
ATOM 725 N N . SER A 1 87 ? -18.188 39.156 25.453 1 48.44 87 SER A N 1
ATOM 726 C CA . SER A 1 87 ? -19.312 38.469 24.812 1 48.44 87 SER A CA 1
ATOM 727 C C . SER A 1 87 ? -20.266 37.906 25.859 1 48.44 87 SER A C 1
ATOM 729 O O . SER A 1 87 ? -21.484 37.969 25.688 1 48.44 87 SER A O 1
ATOM 731 N N . ASN A 1 88 ? -19.656 37.312 26.859 1 46.56 88 ASN A N 1
ATOM 732 C CA . ASN A 1 88 ? -20.5 36.844 27.938 1 46.56 88 ASN A CA 1
ATOM 733 C C . ASN A 1 88 ? -21.203 38 28.656 1 46.56 88 ASN A C 1
ATOM 735 O O . ASN A 1 88 ? -22.375 37.875 29.047 1 46.56 88 ASN A O 1
ATOM 739 N N . LEU A 1 89 ? -20.438 39.094 28.781 1 44.09 89 LEU A N 1
ATOM 740 C CA . LEU A 1 89 ? -21 40.281 29.391 1 44.09 89 LEU A CA 1
ATOM 741 C C . LEU A 1 89 ? -22.031 40.938 28.469 1 44.09 89 LEU A C 1
ATOM 743 O O . LEU A 1 89 ? -23.062 41.438 28.922 1 44.09 89 LEU A O 1
ATOM 747 N N . GLU A 1 90 ? -21.703 40.781 27.172 1 46.31 90 GLU A N 1
ATOM 748 C CA . GLU A 1 90 ? -22.688 41.312 26.219 1 46.31 90 GLU A CA 1
ATOM 749 C C . GLU A 1 90 ? -23.953 40.438 26.234 1 46.31 90 GLU A C 1
ATOM 751 O O . GLU A 1 90 ? -25.062 40.969 26.125 1 46.31 90 GLU A O 1
ATOM 756 N N . LYS A 1 91 ? -23.844 39.188 26.266 1 49.66 91 LYS A N 1
ATOM 757 C CA . LYS A 1 91 ? -25 38.312 26.375 1 49.66 91 LYS A CA 1
ATOM 758 C C . LYS A 1 91 ? -25.781 38.594 27.656 1 49.66 91 LYS A C 1
ATOM 760 O O . LYS A 1 91 ? -27.016 38.531 27.656 1 49.66 91 LYS A O 1
ATOM 765 N N . ALA A 1 92 ? -24.953 38.75 28.625 1 44.44 92 ALA A N 1
ATOM 766 C CA . ALA A 1 92 ? -25.609 39.094 29.891 1 44.44 92 ALA A CA 1
ATOM 767 C C . ALA A 1 92 ? -26.391 40.406 29.766 1 44.44 92 ALA A C 1
ATOM 769 O O . ALA A 1 92 ? -27.5 40.531 30.312 1 44.44 92 ALA A O 1
ATOM 770 N N . VAL A 1 93 ? -25.844 41.25 29 1 44.53 93 VAL A N 1
ATOM 771 C CA . VAL A 1 93 ? -26.469 42.562 28.844 1 44.53 93 VAL A CA 1
ATOM 772 C C . VAL A 1 93 ? -27.625 42.438 27.859 1 44.53 93 VAL A C 1
ATOM 774 O O . VAL A 1 93 ? -28.703 42.969 28.109 1 44.53 93 VAL A O 1
ATOM 777 N N . PHE A 1 94 ? -27.281 41.812 26.719 1 47.84 94 PHE A N 1
ATOM 778 C CA . PHE A 1 94 ? -28.359 41.781 25.734 1 47.84 94 PHE A CA 1
ATOM 779 C C . PHE A 1 94 ? -29.359 40.688 26.094 1 47.84 94 PHE A C 1
ATOM 781 O O . PHE A 1 94 ? -30.531 40.781 25.719 1 47.84 94 PHE A O 1
ATOM 788 N N . GLY A 1 95 ? -28.734 39.562 26.594 1 46.94 95 GLY A N 1
ATOM 789 C CA . GLY A 1 95 ? -29.703 38.594 27.062 1 46.94 95 GLY A CA 1
ATOM 790 C C . GLY A 1 95 ? -30.719 39.156 28.047 1 46.94 95 GLY A C 1
ATOM 791 O O . GLY A 1 95 ? -31.859 38.719 28.094 1 46.94 95 GLY A O 1
ATOM 792 N N . LYS A 1 96 ? -30.172 39.906 28.844 1 47.12 96 LYS A N 1
ATOM 793 C CA . LYS A 1 96 ? -31.141 40.5 29.781 1 47.12 96 LYS A CA 1
ATOM 794 C C . LYS A 1 96 ? -32.125 41.406 29.047 1 47.12 96 LYS A C 1
ATOM 796 O O . LYS A 1 96 ? -33.25 41.594 29.5 1 47.12 96 LYS A O 1
ATOM 801 N N . LYS A 1 97 ? -31.625 41.906 28 1 44.78 97 LYS A N 1
ATOM 802 C CA . LYS A 1 97 ? -32.562 42.844 27.406 1 44.78 97 LYS A CA 1
ATOM 803 C C . LYS A 1 97 ? -33.812 42.156 26.875 1 44.78 97 LYS A C 1
ATOM 805 O O . LYS A 1 97 ? -34.906 42.688 26.969 1 44.78 97 LYS A O 1
ATOM 810 N N . PHE A 1 98 ? -33.531 41 26.234 1 45.69 98 PHE A N 1
ATOM 811 C CA . PHE A 1 98 ? -34.781 40.469 25.656 1 45.69 98 PHE A CA 1
ATOM 812 C C . PHE A 1 98 ? -35.625 39.844 26.75 1 45.69 98 PHE A C 1
ATOM 814 O O . PHE A 1 98 ? -36.812 39.531 26.516 1 45.69 98 PHE A O 1
ATOM 821 N N . ALA A 1 99 ? -34.938 39.406 27.734 1 45.44 99 ALA A N 1
ATOM 822 C CA . ALA A 1 99 ? -35.812 38.812 28.719 1 45.44 99 ALA A CA 1
ATOM 823 C C . ALA A 1 99 ? -36.75 39.875 29.328 1 45.4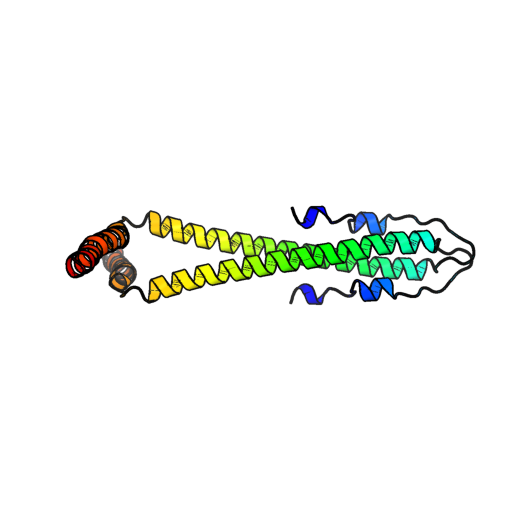4 99 ALA A C 1
ATOM 825 O O . ALA A 1 99 ? -37.844 39.531 29.828 1 45.44 99 ALA A O 1
ATOM 826 N N . ASP A 1 100 ? -36.094 41.031 29.422 1 44.25 100 ASP A N 1
ATOM 827 C CA . ASP A 1 100 ? -37 41.969 30.062 1 44.25 100 ASP A CA 1
ATOM 828 C C . ASP A 1 100 ? -38.156 42.375 29.141 1 44.25 100 ASP A C 1
ATOM 830 O O . ASP A 1 100 ? -39.094 43.031 29.562 1 44.25 100 ASP A O 1
ATOM 834 N N . ALA A 1 101 ? -37.906 42.188 27.797 1 45.75 101 ALA A N 1
ATOM 835 C CA . ALA A 1 101 ? -39.031 42.688 26.984 1 45.75 101 ALA A CA 1
ATOM 836 C C . ALA A 1 101 ? -40.25 41.75 27.094 1 45.75 101 ALA A C 1
ATOM 838 O O . ALA A 1 101 ? -41.375 42.188 26.844 1 45.75 101 ALA A O 1
ATOM 839 N N . ASP A 1 102 ? -40 40.469 27.234 1 42.03 102 ASP A N 1
ATOM 840 C CA . ASP A 1 102 ? -41.188 39.656 27.203 1 42.03 102 ASP A CA 1
ATOM 841 C C . ASP A 1 102 ? -41.875 39.625 28.578 1 42.03 102 ASP A C 1
ATOM 843 O O . ASP A 1 102 ? -42.938 39.031 28.734 1 42.03 102 ASP A O 1
ATOM 847 N N . SER A 1 103 ? -41.344 40.219 29.531 1 36.72 103 SER A N 1
ATOM 848 C CA . SER A 1 103 ? -42.375 40.281 30.562 1 36.72 103 SER A CA 1
ATOM 849 C C . SER A 1 103 ? -43.344 41.438 30.312 1 36.72 103 SER A C 1
ATOM 851 O O . SER A 1 103 ? -42.938 42.5 29.812 1 36.72 103 SER A O 1
ATOM 853 N N . MET B 1 1 ? 1.979 13.086 -6.605 1 52.06 1 MET B N 1
ATOM 854 C CA . MET B 1 1 ? 2.781 12.367 -7.59 1 52.06 1 MET B CA 1
ATOM 855 C C . MET B 1 1 ? 3.141 10.977 -7.078 1 52.06 1 MET B C 1
ATOM 857 O O . MET B 1 1 ? 3.611 10.133 -7.844 1 52.06 1 MET B O 1
ATOM 861 N N . SER B 1 2 ? 3.055 10.68 -5.781 1 67.69 2 SER B N 1
ATOM 862 C CA . SER B 1 2 ? 3.771 9.531 -5.23 1 67.69 2 SER B CA 1
ATOM 863 C C . SER B 1 2 ? 3.045 8.227 -5.531 1 67.69 2 SER B C 1
ATOM 865 O O . SER B 1 2 ? 3.682 7.207 -5.812 1 67.69 2 SER B O 1
ATOM 867 N N . LEU B 1 3 ? 1.743 8.344 -5.895 1 84.88 3 LEU B N 1
ATOM 868 C CA . LEU B 1 3 ? 1.052 7.078 -6.113 1 84.88 3 LEU B CA 1
ATOM 869 C C . LEU B 1 3 ? 1.109 6.676 -7.582 1 84.88 3 LEU B C 1
ATOM 871 O O . LEU B 1 3 ? 0.548 5.648 -7.973 1 84.88 3 LEU B O 1
ATOM 875 N N . ASP B 1 4 ? 1.812 7.457 -8.32 1 86.5 4 ASP B N 1
ATOM 876 C CA . ASP B 1 4 ? 1.941 7.176 -9.75 1 86.5 4 ASP B CA 1
ATOM 877 C C . ASP B 1 4 ? 2.814 5.945 -9.984 1 86.5 4 ASP B C 1
ATOM 879 O O . ASP B 1 4 ? 2.811 5.379 -11.086 1 86.5 4 ASP B O 1
ATOM 883 N N . ARG B 1 5 ? 3.461 5.508 -8.984 1 92.31 5 ARG B N 1
ATOM 884 C CA . ARG B 1 5 ? 4.402 4.398 -9.117 1 92.31 5 ARG B CA 1
ATOM 885 C C . ARG B 1 5 ? 3.699 3.059 -8.938 1 92.31 5 ARG B C 1
ATOM 887 O O . ARG B 1 5 ? 4.266 2.006 -9.234 1 92.31 5 ARG B O 1
ATOM 894 N N . ILE B 1 6 ? 2.422 3.156 -8.492 1 96.81 6 ILE B N 1
ATOM 895 C CA . ILE B 1 6 ? 1.665 1.926 -8.289 1 96.81 6 ILE B CA 1
ATOM 896 C C . ILE B 1 6 ? 1.219 1.366 -9.641 1 96.81 6 ILE B C 1
ATOM 898 O O . ILE B 1 6 ? 0.609 2.076 -10.445 1 96.81 6 ILE B O 1
ATOM 902 N N . GLN B 1 7 ? 1.437 0.03 -9.844 1 97.75 7 GLN B N 1
ATOM 903 C CA . GLN B 1 7 ? 1.246 -0.54 -11.172 1 97.75 7 GLN B CA 1
ATOM 904 C C . GLN B 1 7 ? -0.056 -1.333 -11.25 1 97.75 7 GLN B C 1
ATOM 906 O O . GLN B 1 7 ? -0.655 -1.45 -12.32 1 97.75 7 GLN B O 1
ATOM 911 N N . LEU B 1 8 ? -0.527 -1.903 -10.203 1 98.25 8 LEU B N 1
ATOM 912 C CA . LEU B 1 8 ? -1.665 -2.816 -10.227 1 98.25 8 LEU B CA 1
ATOM 913 C C . LEU B 1 8 ? -2.766 -2.336 -9.289 1 98.25 8 LEU B C 1
ATOM 915 O O . LEU B 1 8 ? -2.49 -1.661 -8.297 1 98.25 8 LEU B O 1
ATOM 919 N N . THR B 1 9 ? -4.02 -2.666 -9.633 1 97.62 9 THR B N 1
ATOM 920 C CA . THR B 1 9 ? -5.164 -2.564 -8.734 1 97.62 9 THR B CA 1
ATOM 921 C C . THR B 1 9 ? -5.609 -3.945 -8.266 1 97.62 9 THR B C 1
ATOM 923 O O . THR B 1 9 ? -5.16 -4.961 -8.797 1 97.62 9 THR B O 1
ATOM 926 N N . GLY B 1 10 ? -6.406 -3.922 -7.148 1 98.06 10 GLY B N 1
ATOM 927 C CA . GLY B 1 10 ? -7 -5.188 -6.746 1 98.06 10 GLY B CA 1
ATOM 928 C C . GLY B 1 10 ? -7.684 -5.914 -7.887 1 98.06 10 GLY B C 1
ATOM 929 O O . GLY B 1 10 ? -7.602 -7.141 -7.984 1 98.06 10 GLY B O 1
ATOM 930 N N . LYS B 1 11 ? -8.336 -5.176 -8.734 1 98.06 11 LYS B N 1
ATOM 931 C CA . LYS B 1 11 ? -9.023 -5.746 -9.883 1 98.06 11 LYS B CA 1
ATOM 932 C C . LYS B 1 11 ? -8.039 -6.375 -10.859 1 98.06 11 LYS B C 1
ATOM 934 O O . LYS B 1 11 ? -8.289 -7.457 -11.398 1 98.06 11 LYS B O 1
ATOM 939 N N . ASP B 1 12 ? -6.883 -5.68 -11.164 1 98.44 12 ASP B N 1
ATOM 940 C CA . ASP B 1 12 ? -5.832 -6.219 -12.023 1 98.44 12 ASP B CA 1
ATOM 941 C C . ASP B 1 12 ? -5.348 -7.574 -11.516 1 98.44 12 ASP B C 1
ATOM 943 O O . ASP B 1 12 ? -5.152 -8.5 -12.305 1 98.44 12 ASP B O 1
ATOM 947 N N . ILE B 1 13 ? -5.16 -7.664 -10.172 1 98.81 13 ILE B N 1
ATOM 948 C CA . ILE B 1 13 ? -4.621 -8.867 -9.562 1 98.81 13 ILE B CA 1
ATOM 949 C C . ILE B 1 13 ? -5.648 -10 -9.648 1 98.81 13 ILE B C 1
ATOM 951 O O . ILE B 1 13 ? -5.305 -11.133 -9.984 1 98.81 13 ILE B O 1
ATOM 955 N N . LEU B 1 14 ? -6.914 -9.688 -9.453 1 98.12 14 LEU B N 1
ATOM 956 C CA . LEU B 1 14 ? -8.016 -10.641 -9.5 1 98.12 14 LEU B CA 1
ATOM 957 C C . LEU B 1 14 ? -8.18 -11.227 -10.898 1 98.12 14 LEU B C 1
ATOM 959 O O . LEU B 1 14 ? -8.461 -12.422 -11.047 1 98.12 14 LEU B O 1
ATOM 963 N N . GLU B 1 15 ? -7.926 -10.445 -11.883 1 98.25 15 GLU B N 1
ATOM 964 C CA . GLU B 1 15 ? -8.234 -10.82 -13.266 1 98.25 15 GLU B CA 1
ATOM 965 C C . GLU B 1 15 ? -7 -11.367 -13.977 1 98.25 15 GLU B C 1
ATOM 967 O O . GLU B 1 15 ? -7.066 -11.727 -15.156 1 98.25 15 GLU B O 1
ATOM 972 N N . LYS B 1 16 ? -5.922 -11.422 -13.266 1 98.56 16 LYS B N 1
ATOM 973 C CA . LYS B 1 16 ? -4.703 -11.938 -13.891 1 98.56 16 LYS B CA 1
ATOM 974 C C . LYS B 1 16 ? -4.871 -13.398 -14.289 1 98.56 16 LYS B C 1
ATOM 976 O O . LYS B 1 16 ? -5.328 -14.219 -13.492 1 98.56 16 LYS B O 1
ATOM 981 N N . ASN B 1 17 ? -4.527 -13.625 -15.578 1 98.19 17 ASN B N 1
ATOM 982 C CA . ASN B 1 17 ? -4.531 -14.984 -16.094 1 98.19 17 ASN B CA 1
ATOM 983 C C . ASN B 1 17 ? -3.117 -15.484 -16.375 1 98.19 17 ASN B C 1
ATOM 985 O O . ASN B 1 17 ? -2.4 -14.898 -17.188 1 98.19 17 ASN B O 1
ATOM 989 N N . PHE B 1 18 ? -2.777 -16.625 -15.719 1 98.69 18 PHE B N 1
ATOM 990 C CA . PHE B 1 18 ? -1.456 -17.203 -15.922 1 98.69 18 PHE B CA 1
ATOM 991 C C . PHE B 1 18 ? -1.529 -18.406 -16.859 1 98.69 18 PHE B C 1
ATOM 993 O O . PHE B 1 18 ? -2.473 -19.188 -16.781 1 98.69 18 PHE B O 1
ATOM 1000 N N . LYS B 1 19 ? -0.522 -18.547 -17.719 1 98.31 19 LYS B N 1
ATOM 1001 C CA . LYS B 1 19 ? -0.379 -19.781 -18.5 1 98.31 19 LYS B CA 1
ATOM 1002 C C . LYS B 1 19 ? -0.109 -20.984 -17.594 1 98.31 19 LYS B C 1
ATOM 1004 O O . LYS B 1 19 ? 0.474 -20.828 -16.516 1 98.31 19 LYS B O 1
ATOM 1009 N N . THR B 1 20 ? -0.553 -22.109 -18.062 1 98.06 20 THR B N 1
ATOM 1010 C CA . THR B 1 20 ? -0.265 -23.328 -17.328 1 98.06 20 THR B CA 1
ATOM 1011 C C . THR B 1 20 ? 1.028 -23.984 -17.812 1 98.06 20 THR B C 1
ATOM 1013 O O . THR B 1 20 ? 1.49 -23.688 -18.922 1 98.06 20 THR B O 1
ATOM 1016 N N . ALA B 1 21 ? 1.695 -24.719 -16.875 1 97.19 21 ALA B N 1
ATOM 1017 C CA . ALA B 1 21 ? 2.928 -25.438 -17.188 1 97.19 21 ALA B CA 1
ATOM 1018 C C . ALA B 1 21 ? 2.936 -26.812 -16.531 1 97.19 21 ALA B C 1
ATOM 1020 O O . ALA B 1 21 ? 2.189 -27.062 -15.578 1 97.19 21 ALA B O 1
ATOM 1021 N N . MET B 1 22 ? 3.686 -27.859 -17 1 95.94 22 MET B N 1
ATOM 1022 C CA . MET B 1 22 ? 3.771 -29.219 -16.484 1 95.94 22 MET B CA 1
ATOM 1023 C C . MET B 1 22 ? 4.223 -29.203 -15.023 1 95.94 22 MET B C 1
ATOM 1025 O O . MET B 1 22 ? 3.67 -29.938 -14.195 1 95.94 22 MET B O 1
ATOM 1029 N N . ARG B 1 23 ? 5.184 -28.391 -14.625 1 96 23 ARG B N 1
ATOM 1030 C CA . ARG B 1 23 ? 5.664 -28.266 -13.25 1 96 23 ARG B CA 1
ATOM 1031 C C . ARG B 1 23 ? 5.504 -26.844 -12.75 1 96 23 ARG B C 1
ATOM 1033 O O . ARG B 1 23 ? 6.434 -26.281 -12.172 1 96 23 ARG B O 1
ATOM 1040 N N . GLY B 1 24 ? 4.125 -26.453 -12.797 1 98.38 24 GLY B N 1
ATOM 1041 C CA . GLY B 1 24 ? 3.848 -25.094 -12.359 1 98.38 24 GLY B CA 1
ATOM 1042 C C . GLY B 1 24 ? 3.434 -25.016 -10.898 1 98.38 24 GLY B C 1
ATOM 1043 O O . GLY B 1 24 ? 3.338 -26.031 -10.219 1 98.38 24 GLY B O 1
ATOM 1044 N N . TYR B 1 25 ? 3.289 -23.812 -10.469 1 98.75 25 TYR B N 1
ATOM 1045 C CA . TYR B 1 25 ? 2.836 -23.594 -9.094 1 98.75 25 TYR B CA 1
ATOM 1046 C C . TYR B 1 25 ? 1.379 -24 -8.93 1 98.75 25 TYR B C 1
ATOM 1048 O O . TYR B 1 25 ? 0.551 -23.75 -9.805 1 98.75 25 TYR B O 1
ATOM 1056 N N . ASN B 1 26 ? 1.08 -24.672 -7.863 1 98.62 26 ASN B N 1
ATOM 1057 C CA . ASN B 1 26 ? -0.299 -25.016 -7.547 1 98.62 26 ASN B CA 1
ATOM 1058 C C . ASN B 1 26 ? -1.229 -23.812 -7.664 1 98.62 26 ASN B C 1
ATOM 1060 O O . ASN B 1 26 ? -1.054 -22.828 -6.961 1 98.62 26 ASN B O 1
ATOM 1064 N N . GLN B 1 27 ? -2.209 -23.938 -8.477 1 98.31 27 GLN B N 1
ATOM 1065 C CA . GLN B 1 27 ? -3.082 -22.812 -8.797 1 98.31 27 GLN B CA 1
ATOM 1066 C C . GLN B 1 27 ? -3.838 -22.328 -7.562 1 98.31 27 GLN B C 1
ATOM 1068 O O . GLN B 1 27 ? -3.955 -21.125 -7.332 1 98.31 27 GLN B O 1
ATOM 1073 N N . GLU B 1 28 ? -4.305 -23.25 -6.812 1 98.25 28 GLU B N 1
ATOM 1074 C CA . GLU B 1 28 ? -5.07 -22.891 -5.625 1 98.25 28 GLU B CA 1
ATOM 1075 C C . GLU B 1 28 ? -4.215 -22.125 -4.625 1 98.25 28 GLU B C 1
ATOM 1077 O O . GLU B 1 28 ? -4.656 -21.109 -4.062 1 98.25 28 GLU B O 1
ATOM 1082 N N . GLU B 1 29 ? -3.004 -22.516 -4.484 1 98.69 29 GLU B N 1
ATOM 1083 C CA . GLU B 1 29 ? -2.098 -21.859 -3.551 1 98.69 29 GLU B CA 1
ATOM 1084 C C . GLU B 1 29 ? -1.753 -20.453 -4.02 1 98.69 29 GLU B C 1
ATOM 1086 O O . GLU B 1 29 ? -1.73 -19.516 -3.221 1 98.69 29 GLU B O 1
ATOM 1091 N N . VAL B 1 30 ? -1.513 -20.312 -5.262 1 98.81 30 VAL B N 1
ATOM 1092 C CA . VAL B 1 30 ? -1.186 -19.016 -5.816 1 98.81 30 VAL B CA 1
ATOM 1093 C C . VAL B 1 30 ? -2.387 -18.078 -5.68 1 98.81 30 VAL B C 1
ATOM 1095 O O . VAL B 1 30 ? -2.25 -16.938 -5.219 1 98.81 30 VAL B O 1
ATOM 1098 N N . ASP B 1 31 ? -3.584 -18.578 -5.992 1 98.56 31 ASP B N 1
ATOM 1099 C CA . ASP B 1 31 ? -4.793 -17.75 -5.934 1 98.56 31 ASP B CA 1
ATOM 1100 C C . ASP B 1 31 ? -5.082 -17.312 -4.5 1 98.56 31 ASP B C 1
ATOM 1102 O O . ASP B 1 31 ? -5.445 -16.156 -4.266 1 98.56 31 ASP B O 1
ATOM 1106 N N . GLU B 1 32 ? -4.883 -18.219 -3.602 1 98.62 32 GLU B N 1
ATOM 1107 C CA . GLU B 1 32 ? -5.102 -17.875 -2.201 1 98.62 32 GLU B CA 1
ATOM 1108 C C . GLU B 1 32 ? -4.121 -16.797 -1.737 1 98.62 32 GLU B C 1
ATOM 1110 O O . GLU B 1 32 ? -4.492 -15.891 -0.991 1 98.62 32 GLU B O 1
ATOM 1115 N N . PHE B 1 33 ? -2.895 -16.969 -2.172 1 98.81 33 PHE B N 1
ATOM 1116 C CA . PHE B 1 33 ? -1.862 -16 -1.82 1 98.81 33 PHE B CA 1
ATOM 1117 C C . PHE B 1 33 ? -2.172 -14.633 -2.426 1 98.81 33 PHE B C 1
ATOM 1119 O O . PHE B 1 33 ? -2.023 -13.609 -1.76 1 98.81 33 PHE B O 1
ATOM 1126 N N . LEU B 1 34 ? -2.678 -14.594 -3.623 1 98.81 34 LEU B N 1
ATOM 1127 C CA . LEU B 1 34 ? -3.043 -13.352 -4.305 1 98.81 34 LEU B CA 1
ATOM 1128 C C . LEU B 1 34 ? -4.242 -12.695 -3.633 1 98.81 34 LEU B C 1
ATOM 1130 O O . LEU B 1 34 ? -4.34 -11.469 -3.598 1 98.81 34 LEU B O 1
ATOM 1134 N N . ASP B 1 35 ? -5.117 -13.477 -3.053 1 98.75 35 ASP B N 1
ATOM 1135 C CA . ASP B 1 35 ? -6.246 -12.922 -2.309 1 98.75 35 ASP B CA 1
ATOM 1136 C C . ASP B 1 35 ? -5.762 -12.102 -1.114 1 98.75 35 ASP B C 1
ATOM 1138 O O . ASP B 1 35 ? -6.32 -11.039 -0.815 1 98.75 35 ASP B O 1
ATOM 1142 N N . VAL B 1 36 ? -4.781 -12.594 -0.483 1 98.75 36 VAL B N 1
ATOM 1143 C CA . VAL B 1 36 ? -4.207 -11.875 0.649 1 98.75 36 VAL B CA 1
ATOM 1144 C C . VAL B 1 36 ? -3.594 -10.562 0.171 1 98.75 36 VAL B C 1
ATOM 1146 O O . VAL B 1 36 ? -3.754 -9.523 0.815 1 98.75 36 VAL B O 1
ATOM 1149 N N . ILE B 1 37 ? -2.955 -10.641 -0.912 1 98.81 37 ILE B N 1
ATOM 1150 C CA . ILE B 1 37 ? -2.326 -9.469 -1.503 1 98.81 37 ILE B CA 1
ATOM 1151 C C . ILE B 1 37 ? -3.391 -8.43 -1.849 1 98.81 37 ILE B C 1
ATOM 1153 O O . ILE B 1 37 ? -3.209 -7.234 -1.595 1 98.81 37 IL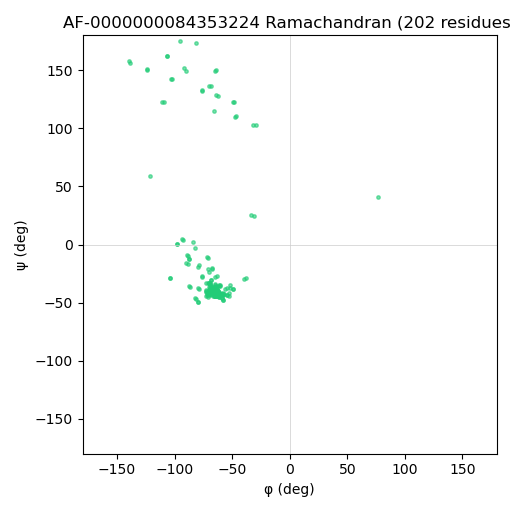E B O 1
ATOM 1157 N N . ILE B 1 38 ? -4.504 -8.828 -2.404 1 98.81 38 ILE B N 1
ATOM 1158 C CA . ILE B 1 38 ? -5.602 -7.926 -2.738 1 98.81 38 ILE B CA 1
ATOM 1159 C C . ILE B 1 38 ? -6.102 -7.234 -1.474 1 98.81 38 ILE B C 1
ATOM 1161 O O . ILE B 1 38 ? -6.359 -6.027 -1.48 1 98.81 38 ILE B O 1
ATOM 1165 N N . GLN B 1 39 ? -6.219 -7.98 -0.42 1 98.38 39 GLN B N 1
ATOM 1166 C CA . GLN B 1 39 ? -6.633 -7.398 0.853 1 98.38 39 GLN B CA 1
ATOM 1167 C C . GLN B 1 39 ? -5.633 -6.352 1.331 1 98.38 39 GLN B C 1
ATOM 1169 O O . GLN B 1 39 ? -6.023 -5.293 1.831 1 98.38 39 GLN B O 1
ATOM 1174 N N . ASP B 1 40 ? -4.402 -6.688 1.18 1 98.5 40 ASP B N 1
ATOM 1175 C CA . ASP B 1 40 ? -3.369 -5.73 1.574 1 98.5 40 ASP B CA 1
ATOM 1176 C C . ASP B 1 40 ? -3.445 -4.461 0.73 1 98.5 40 ASP B C 1
ATOM 1178 O O . ASP B 1 40 ? -3.291 -3.354 1.25 1 98.5 40 ASP B O 1
ATOM 1182 N N . TYR B 1 41 ? -3.676 -4.578 -0.542 1 98.19 41 TYR B N 1
ATOM 1183 C CA . TYR B 1 41 ? -3.822 -3.416 -1.409 1 98.19 41 TYR B CA 1
ATOM 1184 C C . TYR B 1 41 ? -4.949 -2.512 -0.924 1 98.19 41 TYR B C 1
ATOM 1186 O O . TYR B 1 41 ? -4.801 -1.288 -0.888 1 98.19 41 TYR B O 1
ATOM 1194 N N . GLU B 1 42 ? -6.02 -3.094 -0.553 1 97.12 42 GLU B N 1
ATOM 1195 C CA . GLU B 1 42 ? -7.152 -2.336 -0.03 1 97.12 42 GLU B CA 1
ATOM 1196 C C . GLU B 1 42 ? -6.781 -1.613 1.263 1 97.12 42 GLU B C 1
ATOM 1198 O O . GLU B 1 42 ? -7.137 -0.447 1.451 1 97.12 42 GLU B O 1
ATOM 1203 N N . ALA B 1 43 ? -6.109 -2.348 2.09 1 97.75 43 ALA B N 1
ATOM 1204 C CA . ALA B 1 43 ? -5.684 -1.771 3.363 1 97.75 43 ALA B CA 1
ATOM 1205 C C . ALA B 1 43 ? -4.742 -0.589 3.143 1 97.75 43 ALA B C 1
ATOM 1207 O O . ALA B 1 43 ? -4.863 0.442 3.807 1 97.75 43 ALA B O 1
ATOM 1208 N N . TYR B 1 44 ? -3.811 -0.765 2.227 1 97.12 44 TYR B N 1
ATOM 1209 C CA . TYR B 1 44 ? -2.904 0.327 1.891 1 97.12 44 TYR B CA 1
ATOM 1210 C C . TYR B 1 44 ? -3.676 1.543 1.39 1 97.12 44 TYR B C 1
ATOM 1212 O O . TYR B 1 44 ? -3.414 2.67 1.814 1 97.12 44 TYR B O 1
ATOM 1220 N N . GLN B 1 45 ? -4.617 1.344 0.515 1 96.06 45 GLN B N 1
ATOM 1221 C CA . GLN B 1 45 ? -5.395 2.428 -0.074 1 96.06 45 GLN B CA 1
ATOM 1222 C C . GLN B 1 45 ? -6.207 3.164 0.99 1 96.06 45 GLN B C 1
ATOM 1224 O O . GLN B 1 45 ? -6.27 4.395 0.989 1 96.06 45 GLN B O 1
ATOM 1229 N N . GLN B 1 46 ? -6.762 2.408 1.851 1 96.44 46 GLN B N 1
ATOM 1230 C CA . GLN B 1 46 ? -7.535 3.004 2.932 1 96.44 46 GLN B CA 1
ATOM 1231 C C . GLN B 1 46 ? -6.656 3.863 3.834 1 96.44 46 GLN B C 1
ATOM 1233 O O . GLN B 1 46 ? -7.047 4.965 4.227 1 96.44 46 GLN B O 1
ATOM 1238 N N . GLU B 1 47 ? -5.484 3.316 4.125 1 96.56 47 GLU B N 1
ATOM 1239 C CA . GLU B 1 47 ? -4.566 4.055 4.984 1 96.56 47 GLU B CA 1
ATOM 1240 C C . GLU B 1 47 ? -4.094 5.34 4.305 1 96.56 47 GLU B C 1
ATOM 1242 O O . GLU B 1 47 ? -4.008 6.391 4.945 1 96.56 47 GLU B O 1
ATOM 1247 N N . ILE B 1 48 ? -3.799 5.242 3.07 1 96.31 48 ILE B N 1
ATOM 1248 C CA . ILE B 1 48 ? -3.355 6.406 2.307 1 96.31 48 ILE B CA 1
ATOM 1249 C C . ILE B 1 48 ? -4.465 7.457 2.275 1 96.31 48 ILE B C 1
ATOM 1251 O O . ILE B 1 48 ? -4.207 8.641 2.496 1 96.31 48 ILE B O 1
ATOM 1255 N N . GLU B 1 49 ? -5.695 6.988 2.064 1 96.06 49 GLU B N 1
ATOM 1256 C CA . GLU B 1 49 ? -6.828 7.906 2.051 1 96.06 49 GLU B CA 1
ATOM 1257 C C . GLU B 1 49 ? -7.016 8.57 3.412 1 96.06 49 GLU B C 1
ATOM 1259 O O . GLU B 1 49 ? -7.277 9.773 3.492 1 96.06 49 GLU B O 1
ATOM 1264 N N . ARG B 1 50 ? -6.922 7.844 4.434 1 96.75 50 ARG B N 1
ATOM 1265 C CA . ARG B 1 50 ? -7.043 8.359 5.793 1 96.75 50 ARG B CA 1
ATOM 1266 C C . ARG B 1 50 ? -5.996 9.445 6.059 1 96.75 50 ARG B C 1
ATOM 1268 O O . ARG B 1 50 ? -6.328 10.523 6.555 1 96.75 50 ARG B O 1
ATOM 1275 N N . LEU B 1 51 ? -4.762 9.195 5.715 1 95.88 51 LEU B N 1
ATOM 1276 C CA . LEU B 1 51 ? -3.66 10.125 5.945 1 95.88 51 LEU B CA 1
ATOM 1277 C C . LEU B 1 51 ? -3.826 11.383 5.105 1 95.88 51 LEU B C 1
ATOM 1279 O O . LEU B 1 51 ? -3.518 12.484 5.562 1 95.88 51 LEU B O 1
ATOM 1283 N N . ARG B 1 52 ? -4.332 11.227 3.881 1 96.06 52 ARG B N 1
ATOM 1284 C CA . ARG B 1 52 ? -4.582 12.367 3.006 1 96.06 52 ARG B CA 1
ATOM 1285 C C . ARG B 1 52 ? -5.676 13.266 3.578 1 96.06 52 ARG B C 1
ATOM 1287 O O . ARG B 1 52 ? -5.551 14.492 3.557 1 96.06 52 ARG B O 1
ATOM 1294 N N . GLN B 1 53 ? -6.723 12.656 4.086 1 96.44 53 GLN B N 1
ATOM 1295 C CA . GLN B 1 53 ? -7.809 13.414 4.707 1 96.44 53 GLN B CA 1
ATOM 1296 C C . GLN B 1 53 ? -7.312 14.172 5.938 1 96.44 53 GLN B C 1
ATOM 1298 O O . GLN B 1 53 ? -7.668 15.336 6.141 1 96.44 53 GLN B O 1
ATOM 1303 N N . GLU B 1 54 ? -6.555 13.508 6.703 1 95.06 54 GLU B N 1
ATOM 1304 C CA . GLU B 1 54 ? -5.977 14.133 7.887 1 95.06 54 GLU B CA 1
ATOM 1305 C C . GLU B 1 54 ? -5.078 15.305 7.504 1 95.06 54 GLU B C 1
ATOM 1307 O O . GLU B 1 54 ? -5.129 16.375 8.133 1 95.06 54 GLU B O 1
ATOM 1312 N N . ASN B 1 55 ? -4.246 15.086 6.512 1 94.38 55 ASN B N 1
ATOM 1313 C CA . ASN B 1 55 ? -3.379 16.141 5.992 1 94.38 55 ASN B CA 1
ATOM 1314 C C . ASN B 1 55 ? -4.184 17.344 5.512 1 94.38 55 ASN B C 1
ATOM 1316 O O . ASN B 1 55 ? -3.822 18.484 5.793 1 94.38 55 ASN B O 1
ATOM 1320 N N . ASP B 1 56 ? -5.25 17.047 4.828 1 94.06 56 ASP B N 1
ATOM 1321 C CA . ASP B 1 56 ? -6.113 18.109 4.324 1 94.06 56 ASP B CA 1
ATOM 1322 C C . ASP B 1 56 ? -6.762 18.891 5.473 1 94.06 56 ASP B C 1
ATOM 1324 O O . ASP B 1 56 ? -6.848 20.109 5.434 1 94.06 56 ASP B O 1
ATOM 1328 N N . ARG B 1 57 ? -7.223 18.203 6.426 1 93.5 57 ARG B N 1
ATOM 1329 C CA . ARG B 1 57 ? -7.828 18.797 7.609 1 93.5 57 ARG B CA 1
ATOM 1330 C C . ARG B 1 57 ? -6.836 19.719 8.328 1 93.5 57 ARG B C 1
ATOM 1332 O O . ARG B 1 57 ? -7.172 20.844 8.68 1 93.5 57 ARG B O 1
ATOM 1339 N N . LEU B 1 58 ? -5.625 19.312 8.469 1 90.44 58 LEU B N 1
ATOM 1340 C CA . LEU B 1 58 ? -4.586 20.062 9.156 1 90.44 58 LEU B CA 1
ATOM 1341 C C . LEU B 1 58 ? -4.199 21.312 8.367 1 90.44 58 LEU B C 1
ATOM 1343 O O . LEU B 1 58 ? -3.939 22.359 8.953 1 90.44 58 LEU B O 1
ATOM 1347 N N . LYS B 1 59 ? -4.172 21.188 7.129 1 90 59 LYS B N 1
ATOM 1348 C CA . LYS B 1 59 ? -3.846 22.312 6.262 1 90 59 LYS B CA 1
ATOM 1349 C C . LYS B 1 59 ? -4.926 23.391 6.336 1 90 59 LYS B C 1
ATOM 1351 O O . LYS B 1 59 ? -4.617 24.578 6.363 1 90 59 LYS B O 1
ATOM 1356 N N . ARG B 1 60 ? -6.156 22.984 6.418 1 88.06 60 ARG B N 1
ATOM 1357 C CA . ARG B 1 60 ? -7.273 23.922 6.52 1 88.06 60 ARG B CA 1
ATOM 1358 C C . ARG B 1 60 ? -7.273 24.641 7.867 1 88.06 60 ARG B C 1
ATOM 1360 O O . ARG B 1 60 ? -7.578 25.828 7.945 1 88.06 60 ARG B O 1
ATOM 1367 N N . GLN B 1 61 ? -6.941 24 8.828 1 81.69 61 GLN B N 1
ATOM 1368 C CA . GLN B 1 61 ? -6.859 24.578 10.164 1 81.69 61 GLN B CA 1
ATOM 1369 C C . GLN B 1 61 ? -5.75 25.625 10.25 1 81.69 61 GLN B C 1
ATOM 1371 O O . GLN B 1 61 ? -5.922 26.672 10.883 1 81.69 61 GLN B O 1
ATOM 1376 N N . SER B 1 62 ? -4.711 25.328 9.633 1 75.81 62 SER B N 1
ATOM 1377 C CA . SER B 1 6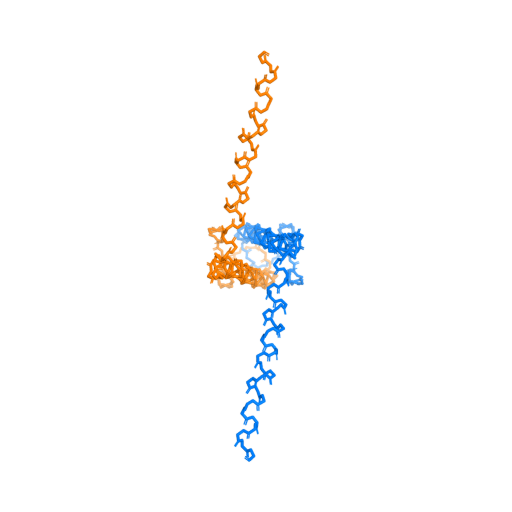2 ? -3.586 26.266 9.617 1 75.81 62 SER B CA 1
ATOM 1378 C C . SER B 1 62 ? -3.918 27.516 8.82 1 75.81 62 SER B C 1
ATOM 1380 O O . SER B 1 62 ? -3.529 28.625 9.211 1 75.81 62 SER B O 1
ATOM 1382 N N . ASP B 1 63 ? -4.652 27.297 7.781 1 74.25 63 ASP B N 1
ATOM 1383 C CA . ASP B 1 63 ? -5.043 28.422 6.934 1 74.25 63 ASP B CA 1
ATOM 1384 C C . ASP B 1 63 ? -6.066 29.312 7.641 1 74.25 63 ASP B C 1
ATOM 1386 O O . ASP B 1 63 ? -6.02 30.531 7.516 1 74.25 63 ASP B O 1
ATOM 1390 N N . GLN B 1 64 ? -6.984 28.719 8.32 1 67.19 64 GLN B N 1
ATOM 1391 C CA . GLN B 1 64 ? -7.992 29.453 9.07 1 67.19 64 GLN B CA 1
ATOM 1392 C C . GLN B 1 64 ? -7.355 30.281 10.188 1 67.19 64 GLN B C 1
ATOM 1394 O O . GLN B 1 64 ? -7.77 31.406 10.445 1 67.19 64 GLN B O 1
ATOM 1399 N N . THR B 1 65 ? -6.434 29.766 10.758 1 59.56 65 THR B N 1
ATOM 1400 C CA . THR B 1 65 ? -5.734 30.516 11.797 1 59.56 65 THR B CA 1
ATOM 1401 C C . THR B 1 65 ? -4.941 31.672 11.188 1 59.56 65 THR B C 1
ATOM 1403 O O . THR B 1 65 ? -4.922 32.781 11.742 1 59.56 65 THR B O 1
ATOM 1406 N N . ARG B 1 66 ? -4.504 31.391 10.086 1 58.94 66 ARG B N 1
ATOM 1407 C CA . ARG B 1 66 ? -3.777 32.438 9.383 1 58.94 66 ARG B CA 1
ATOM 1408 C C . ARG B 1 66 ? -4.727 33.531 8.906 1 58.94 66 ARG B C 1
ATOM 1410 O O . ARG B 1 66 ? -4.398 34.719 8.977 1 58.94 66 ARG B O 1
ATOM 1417 N N . THR B 1 67 ? -5.926 33.125 8.359 1 56.56 67 THR B N 1
ATOM 1418 C CA . THR B 1 67 ? -6.891 34.094 7.891 1 56.56 67 THR B CA 1
ATOM 1419 C C . THR B 1 67 ? -7.527 34.844 9.07 1 56.56 67 THR B C 1
ATOM 1421 O O . THR B 1 67 ? -7.793 36.031 8.984 1 56.56 67 THR B O 1
ATOM 1424 N N . ARG B 1 68 ? -7.871 34.125 10.156 1 54.41 68 ARG B N 1
ATOM 1425 C CA . ARG B 1 68 ? -8.414 34.781 11.336 1 54.41 68 ARG B CA 1
ATOM 1426 C C . ARG B 1 68 ? -7.398 35.75 11.93 1 54.41 68 ARG B C 1
ATOM 1428 O O . ARG B 1 68 ? -7.77 36.812 12.43 1 54.41 68 ARG B O 1
ATOM 1435 N N . THR B 1 69 ? -6.285 35.25 11.883 1 50.41 69 THR B N 1
ATOM 1436 C CA . THR B 1 69 ? -5.273 36.188 12.344 1 50.41 69 THR B CA 1
ATOM 1437 C C . THR B 1 69 ? -5.141 37.344 11.375 1 50.41 69 THR B C 1
ATOM 1439 O O . THR B 1 69 ? -4.832 38.469 11.781 1 50.41 69 THR B O 1
ATOM 1442 N N . ALA B 1 70 ? -5.602 37.062 10.18 1 46.5 70 ALA B N 1
ATOM 1443 C CA . ALA B 1 70 ? -5.52 38.156 9.195 1 46.5 70 ALA B CA 1
ATOM 1444 C C . ALA B 1 70 ? -6.746 39.062 9.273 1 46.5 70 ALA B C 1
ATOM 1446 O O . ALA B 1 70 ? -6.656 40.25 9.008 1 46.5 70 ALA B O 1
ATOM 1447 N N . THR B 1 71 ? -7.992 38.562 9.523 1 45.12 71 THR B N 1
ATOM 1448 C CA . THR B 1 71 ? -9.188 39.406 9.594 1 45.12 71 THR B CA 1
ATOM 1449 C C . THR B 1 71 ? -9.406 39.938 11.008 1 45.12 71 THR B C 1
ATOM 1451 O O . THR B 1 71 ? -10.422 40.562 11.289 1 45.12 71 THR B O 1
ATOM 1454 N N . ALA B 1 72 ? -8.836 39.438 12.094 1 43.25 72 ALA B N 1
ATOM 1455 C CA . ALA B 1 72 ? -8.883 40.25 13.305 1 43.25 72 ALA B CA 1
ATOM 1456 C C . ALA B 1 72 ? -8.484 41.688 13.016 1 43.25 72 ALA B C 1
ATOM 1458 O O . ALA B 1 72 ? -7.559 41.938 12.234 1 43.25 72 ALA B O 1
ATOM 1459 N N . PRO B 1 73 ? -9.391 42.625 13.086 1 39.12 73 PRO B N 1
ATOM 1460 C CA . PRO B 1 73 ? -8.867 43.969 12.859 1 39.12 73 PRO B CA 1
ATOM 1461 C C . PRO B 1 73 ? -7.422 44.125 13.344 1 39.12 73 PRO B C 1
ATOM 1463 O O . PRO B 1 73 ? -7.062 43.625 14.406 1 39.12 73 PRO B O 1
ATOM 1466 N N . SER B 1 74 ? -6.477 44.125 12.523 1 39.88 74 SER B N 1
ATOM 1467 C CA . SER B 1 74 ? -5.047 44.375 12.727 1 39.88 74 SER B CA 1
ATOM 1468 C C . SER B 1 74 ? -4.801 45.344 13.859 1 39.88 74 SER B C 1
ATOM 1470 O O . SER B 1 74 ? -4.68 46.562 13.617 1 39.88 74 SER B O 1
ATOM 1472 N N . ASN B 1 75 ? -5.66 45.438 14.711 1 36.62 75 ASN B N 1
ATOM 1473 C CA . ASN B 1 75 ? -4.977 46.312 15.664 1 36.62 75 ASN B CA 1
ATOM 1474 C C . ASN B 1 75 ? -3.602 45.781 16.031 1 36.62 75 ASN B C 1
ATOM 1476 O O . ASN B 1 75 ? -2.762 46.5 16.562 1 36.62 75 ASN B O 1
ATOM 1480 N N . HIS B 1 76 ? -3.5 44.469 16.094 1 39.28 76 HIS B N 1
ATOM 1481 C CA . HIS B 1 76 ? -2.188 43.906 16.438 1 39.28 76 HIS B CA 1
ATOM 1482 C C . HIS B 1 76 ? -1.339 43.719 15.18 1 39.28 76 HIS B C 1
ATOM 1484 O O . HIS B 1 76 ? -0.252 43.125 15.25 1 39.28 76 HIS B O 1
ATOM 1490 N N . GLN B 1 77 ? -1.758 43.781 13.953 1 40.5 77 GLN B N 1
ATOM 1491 C CA . GLN B 1 77 ? -0.798 43.938 12.867 1 40.5 77 GLN B CA 1
ATOM 1492 C C . GLN B 1 77 ? 0.33 44.875 13.266 1 40.5 77 GLN B C 1
ATOM 1494 O O . GLN B 1 77 ? 1.348 44.969 12.57 1 40.5 77 GLN B O 1
ATOM 1499 N N . VAL B 1 78 ? 0.011 45.812 14.156 1 41.62 78 VAL B N 1
ATOM 1500 C CA . VAL B 1 78 ? 0.829 46.844 14.82 1 41.62 78 VAL B CA 1
ATOM 1501 C C . VAL B 1 78 ? 1.987 46.156 15.547 1 41.62 78 VAL B C 1
ATOM 1503 O O . VAL B 1 78 ? 3.098 46.688 15.594 1 41.62 78 VAL B O 1
ATOM 1506 N N . ASN B 1 79 ? 1.651 45 16.125 1 43.62 79 ASN B N 1
ATOM 1507 C CA . ASN B 1 79 ? 2.732 44.594 17.016 1 43.62 79 ASN B CA 1
ATOM 1508 C C . ASN B 1 79 ? 3.857 43.906 16.25 1 43.62 79 ASN B C 1
ATOM 1510 O O . ASN B 1 79 ? 5.035 44.125 16.547 1 43.62 79 ASN B O 1
ATOM 1514 N N . TYR B 1 80 ? 3.504 43.031 15.43 1 45.31 80 TYR B N 1
ATOM 1515 C CA . TYR B 1 80 ? 4.637 42.375 14.805 1 45.31 80 TYR B CA 1
ATOM 1516 C C . TYR B 1 80 ? 5.348 43.281 13.828 1 45.31 80 TYR B C 1
ATOM 1518 O O . TYR B 1 80 ? 6.578 43.281 13.719 1 45.31 80 TYR B O 1
ATOM 1526 N N . ASP B 1 81 ? 4.695 44.031 13 1 42.91 81 ASP B N 1
ATOM 1527 C CA . ASP B 1 81 ? 5.332 45.062 12.195 1 42.91 81 ASP B CA 1
ATOM 1528 C C . ASP B 1 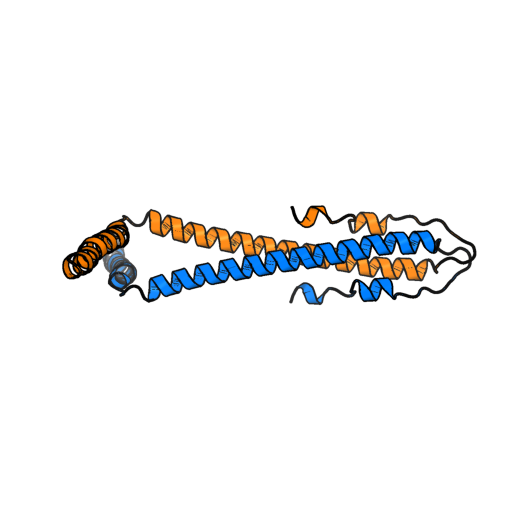81 ? 5.965 46.125 13.086 1 42.91 81 ASP B C 1
ATOM 1530 O O . ASP B 1 81 ? 7.031 46.656 12.766 1 42.91 81 ASP B O 1
ATOM 1534 N N . ILE B 1 82 ? 5.316 46.375 14.156 1 45.06 82 ILE B N 1
ATOM 1535 C CA . ILE B 1 82 ? 5.902 47.25 15.172 1 45.06 82 ILE B CA 1
ATOM 1536 C C . ILE B 1 82 ? 7.102 46.562 15.812 1 45.06 82 ILE B C 1
ATOM 1538 O O . ILE B 1 82 ? 8.148 47.188 16.016 1 45.06 82 ILE B O 1
ATOM 1542 N N . LEU B 1 83 ? 6.961 45.281 16.016 1 48 83 LEU B N 1
ATOM 1543 C CA . LEU B 1 83 ? 8.094 44.562 16.578 1 48 83 LEU B CA 1
ATOM 1544 C C . LEU B 1 83 ? 9.211 44.438 15.547 1 48 83 LEU B C 1
ATOM 1546 O O . LEU B 1 83 ? 10.391 44.594 15.875 1 48 83 LEU B O 1
ATOM 1550 N N . LYS B 1 84 ? 8.891 44.094 14.352 1 49.03 84 LYS B N 1
ATOM 1551 C CA . LYS B 1 84 ? 9.914 44.125 13.32 1 49.03 84 LYS B CA 1
ATOM 1552 C C . LYS B 1 84 ? 10.445 45.531 13.07 1 49.03 84 LYS B C 1
ATOM 1554 O O . LYS B 1 84 ? 11.641 45.719 12.859 1 49.03 84 LYS B O 1
ATOM 1559 N N . ARG B 1 85 ? 9.477 46.438 13.125 1 46 85 ARG B N 1
ATOM 1560 C CA . ARG B 1 85 ? 9.922 47.812 13.055 1 46 85 ARG B CA 1
ATOM 1561 C C . ARG B 1 85 ? 10.68 48.219 14.32 1 46 85 ARG B C 1
ATOM 1563 O O . ARG B 1 85 ? 11.711 48.906 14.242 1 46 85 ARG B O 1
ATOM 1570 N N . VAL B 1 86 ? 10.289 47.688 15.391 1 45.47 86 VAL B N 1
ATOM 1571 C CA . VAL B 1 86 ? 11.031 47.938 16.625 1 45.47 86 VAL B CA 1
ATOM 1572 C C . VAL B 1 86 ? 12.352 47.188 16.594 1 45.47 86 VAL B C 1
ATOM 1574 O O . VAL B 1 86 ? 13.391 47.719 17 1 45.47 86 VAL B O 1
ATOM 1577 N N . SER B 1 87 ? 12.227 45.969 16.062 1 48.78 87 SER B N 1
ATOM 1578 C CA . SER B 1 87 ? 13.453 45.188 15.945 1 48.78 87 SER B CA 1
ATOM 1579 C C . SER B 1 87 ? 14.422 45.812 14.945 1 48.78 87 SER B C 1
ATOM 1581 O O . SER B 1 87 ? 15.633 45.844 15.188 1 48.78 87 SER B O 1
ATOM 1583 N N . ASN B 1 88 ? 13.836 46.25 13.852 1 46.31 88 ASN B N 1
ATOM 1584 C CA . ASN B 1 88 ? 14.688 46.969 12.914 1 46.31 88 ASN B CA 1
ATOM 1585 C C . ASN B 1 88 ? 15.188 48.281 13.5 1 46.31 88 ASN B C 1
ATOM 1587 O O . ASN B 1 88 ? 16.328 48.656 13.258 1 46.31 88 ASN B O 1
ATOM 1591 N N . LEU B 1 89 ? 14.297 48.906 14.25 1 44.06 89 LEU B N 1
ATOM 1592 C CA . LEU B 1 89 ? 14.664 50.125 14.945 1 44.06 89 LEU B CA 1
ATOM 1593 C C . LEU B 1 89 ? 15.648 49.844 16.078 1 44.06 89 LEU B C 1
ATOM 1595 O O . LEU B 1 89 ? 16.578 50.625 16.297 1 44.06 89 LEU B O 1
ATOM 1599 N N . GLU B 1 90 ? 15.414 48.656 16.656 1 46.56 90 GLU B N 1
ATOM 1600 C CA . GLU B 1 90 ? 16.375 48.281 17.688 1 46.56 90 GLU B CA 1
ATOM 1601 C C . GLU B 1 90 ? 17.734 47.969 17.078 1 46.56 90 GLU B C 1
ATOM 1603 O O . GLU B 1 90 ? 18.781 48.312 17.656 1 46.56 90 GLU B O 1
ATOM 1608 N N . LYS B 1 91 ? 17.781 47.281 16.047 1 49.66 91 LYS B N 1
ATOM 1609 C CA . LYS B 1 91 ? 19.031 47 15.344 1 49.66 91 LYS B CA 1
ATOM 1610 C C . LYS B 1 91 ? 19.703 48.281 14.883 1 49.66 91 LYS B C 1
ATOM 1612 O O . LYS B 1 91 ? 20.938 48.406 14.93 1 49.66 91 LYS B O 1
ATOM 1617 N N . ALA B 1 92 ? 18.812 49.094 14.398 1 44.28 92 ALA B N 1
ATOM 1618 C CA . ALA B 1 92 ? 19.359 50.375 13.992 1 44.28 92 ALA B CA 1
ATOM 1619 C C . ALA B 1 92 ? 19.969 51.094 15.18 1 44.28 92 ALA B C 1
ATOM 1621 O O . ALA B 1 92 ? 21.031 51.75 15.055 1 44.28 92 ALA B O 1
ATOM 1622 N N . VAL B 1 93 ? 19.359 50.906 16.266 1 44.75 93 VAL B N 1
ATOM 1623 C CA . VAL B 1 93 ? 19.828 51.594 17.469 1 44.75 93 VAL B CA 1
ATOM 1624 C C . VAL B 1 93 ? 21.047 50.844 18.031 1 44.75 93 VAL B C 1
ATOM 1626 O O . VAL B 1 93 ? 22.047 51.5 18.391 1 44.75 93 VAL B O 1
ATOM 1629 N N . PHE B 1 94 ? 20.859 49.531 18.156 1 48.09 94 PHE B N 1
ATOM 1630 C CA . PHE B 1 94 ? 22 48.875 18.75 1 48.09 94 PHE B CA 1
ATOM 1631 C C . PHE B 1 94 ? 23.109 48.656 17.719 1 48.09 94 PHE B C 1
ATOM 1633 O O . PHE B 1 94 ? 24.281 48.562 18.078 1 48.09 94 PHE B O 1
ATOM 1640 N N . GLY B 1 95 ? 22.609 48.344 16.5 1 46.69 95 GLY B N 1
ATOM 1641 C CA . GLY B 1 95 ? 23.656 48.281 15.5 1 46.69 95 GLY B CA 1
ATOM 1642 C C . GLY B 1 95 ? 24.516 49.531 15.461 1 46.69 95 GLY B C 1
ATOM 1643 O O . GLY B 1 95 ? 25.719 49.469 15.195 1 46.69 95 GLY B O 1
ATOM 1644 N N . LYS B 1 96 ? 23.828 50.562 15.523 1 46.91 96 LYS B N 1
ATOM 1645 C CA . LYS B 1 96 ? 24.641 51.75 15.531 1 46.91 96 LYS B CA 1
ATOM 1646 C C . LYS B 1 96 ? 25.547 51.812 16.766 1 46.91 96 LYS B C 1
ATOM 1648 O O . LYS B 1 96 ? 26.609 52.438 16.75 1 46.91 96 LYS B O 1
ATOM 1653 N N . LYS B 1 97 ? 25.047 51.188 17.734 1 44.72 97 LYS B N 1
ATOM 1654 C CA . LYS B 1 97 ? 25.875 51.375 18.922 1 44.72 97 LYS B CA 1
ATOM 1655 C C . LYS B 1 97 ? 27.234 50.719 18.734 1 44.72 97 LYS B C 1
ATOM 1657 O O . LYS B 1 97 ? 28.25 51.25 19.203 1 44.72 97 LYS B O 1
ATOM 1662 N N . PHE B 1 98 ? 27.203 49.531 18.125 1 45.66 98 PHE B N 1
ATOM 1663 C CA . PHE B 1 98 ? 28.547 48.938 18.078 1 45.66 98 PHE B CA 1
ATOM 1664 C C . PHE B 1 98 ? 29.391 49.625 17 1 45.66 98 PHE B C 1
ATOM 1666 O O . PHE B 1 98 ? 30.609 49.438 16.969 1 45.66 98 PHE B O 1
ATOM 1673 N N . ALA B 1 99 ? 28.672 50.094 16.062 1 44.91 99 ALA B N 1
ATOM 1674 C CA . ALA B 1 99 ? 29.547 50.688 15.07 1 44.91 99 ALA B CA 1
ATOM 1675 C C . ALA B 1 99 ? 30.281 51.906 15.641 1 44.91 99 ALA B C 1
ATOM 1677 O O . ALA B 1 99 ? 31.375 52.25 15.195 1 44.91 99 ALA B O 1
ATOM 1678 N N . ASP B 1 100 ? 29.453 52.562 16.469 1 44.38 100 ASP B N 1
ATOM 1679 C CA . ASP B 1 100 ? 30.172 53.781 16.922 1 44.38 100 ASP B CA 1
ATOM 1680 C C . ASP B 1 100 ? 31.312 53.406 17.859 1 44.38 100 ASP B C 1
ATOM 1682 O O . ASP B 1 100 ? 32.125 54.25 18.234 1 44.38 100 ASP B O 1
ATOM 1686 N N . ALA B 1 101 ? 31.203 52.219 18.5 1 45.81 101 ALA B N 1
ATOM 1687 C CA . ALA B 1 101 ? 32.312 52 19.438 1 45.81 101 ALA B CA 1
ATOM 1688 C C . ALA B 1 101 ? 33.625 51.75 18.688 1 45.81 101 ALA B C 1
ATOM 1690 O O . ALA B 1 101 ? 34.688 51.969 19.234 1 45.81 101 ALA B O 1
ATOM 1691 N N . ASP B 1 102 ? 33.562 51.125 17.547 1 42.16 102 ASP B N 1
ATOM 1692 C CA . ASP B 1 102 ? 34.875 50.844 16.969 1 42.16 102 ASP B CA 1
ATOM 1693 C C . ASP B 1 102 ? 35.375 52.031 16.203 1 42.16 102 ASP B C 1
ATOM 1695 O O . ASP B 1 102 ? 36.5 52 15.68 1 42.16 102 ASP B O 1
ATOM 1699 N N . SER B 1 103 ? 34.719 53.094 16.156 1 36.62 103 SER B N 1
ATOM 1700 C CA . SER B 1 103 ? 35.625 54.094 15.656 1 36.62 103 SER B CA 1
ATOM 1701 C C . SER B 1 103 ? 36.531 54.625 16.766 1 36.62 103 SER B C 1
ATOM 1703 O O . SER B 1 103 ? 36.125 54.719 17.922 1 36.62 103 SER B O 1
#

Organism: NCBI:txid482461

Solvent-accessible surface area (backbone atoms only — not comparable to full-atom values): 11235 Å² total; per-residue (Å²): 121,66,72,71,68,52,82,74,48,57,66,52,63,70,65,59,83,73,56,69,28,86,65,4,31,28,53,68,59,51,53,54,52,49,50,53,50,36,52,28,51,52,39,50,52,51,44,46,51,52,43,49,51,51,40,50,53,52,52,51,54,52,46,48,51,51,47,50,64,59,67,42,76,59,69,60,59,51,46,56,55,41,42,49,47,43,46,51,48,42,42,55,53,51,51,47,47,58,56,57,62,73,99,122,66,70,71,68,52,81,74,49,55,67,55,63,70,66,60,79,73,56,68,28,75,81,4,30,28,53,68,60,51,52,55,53,50,51,54,49,36,51,29,51,50,42,50,50,51,42,46,51,51,43,50,52,52,39,50,52,52,51,50,53,53,48,48,51,51,47,48,64,59,66,42,76,58,68,58,60,48,46,58,53,41,41,49,47,43,46,51,47,41,43,55,53,51,50,45,48,57,55,59,61,73,100

Sequence (206 aa):
MSLDRIQLTGKDILEKNFKTAMRGYNQEEVDEFLDVIIQDYEAYQQEIERLRQENDRLKRQSDQTRTRTATAPSNHQVNYDILKRVSNLEKAVFGKKFADADSMSLDRIQLTGKDILEKNFKTAMRGYNQEEVDEFLDVIIQDYEAYQQEIERLRQENDRLKRQSDQTRTRTATAPSNHQVNYDILKRVSNLEKAVFGKKFADADS

InterPro domains:
  IPR007793 DivIVA [PF05103] (8-68)
  IPR007793 DivIVA [PTHR35794] (7-66)
  IPR011229 Cell cycle protein GpsB [MF_02011] (3-96)
  IPR011229 Cell cycle protein GpsB [PIRSF029938] (1-99)
  IPR019933 DivIVA domain [TIGR03544] (8-41)